Protein AF-A0A2V9FV39-F1 (afdb_monomer_lite)

Secondary structure (DSSP, 8-state):
-PPPPPP--S-----S-------TT------------EEEEE-TT--EEEEE---SSTTTTS-B-TTT--BPP-GGGGSBS-TTSTTB--TT---------EEEEETTEEEEE---SGGGTHHHHHHHHHHHHTT---SSHHHHS--EE----SSS---S--EE-TTS-HHHHHHHHHTS---------B-TTS--B----

Foldseek 3Di:
DDDDDDDDDPDDDPPDDDPDDDDDPPPPPPPQFQDWDWDWDADPVGDIDTDTDHLRGDLAPPDDDPPPPHGHRPQVLQADCPPPDPRHDDPPDGGDDQDDWDWDDDPPDIDTDWDDGGVFGVQLVVQLVCCCPVVVDDNVCSVVDKDKTFDDPSDPDGDLDIDTDPPPDPVVVVVVVVPRPDDDDPPQVQPPVNPDGDDDD

Radius of gyration: 22.9 Å; chains: 1; bounding box: 85×51×52 Å

Structure (mmCIF, N/CA/C/O backbone):
data_AF-A0A2V9FV39-F1
#
_entry.id   AF-A0A2V9FV39-F1
#
loop_
_atom_site.group_PDB
_atom_site.id
_atom_site.type_symbol
_atom_site.label_atom_id
_atom_site.label_alt_id
_atom_site.label_comp_id
_atom_site.label_asym_id
_atom_site.label_entity_id
_atom_site.label_seq_id
_atom_site.pdbx_PDB_ins_code
_atom_site.Cartn_x
_atom_site.Cartn_y
_atom_site.Cartn_z
_atom_site.occupancy
_atom_site.B_iso_or_equiv
_atom_site.auth_seq_id
_atom_site.auth_comp_id
_atom_site.auth_asym_id
_atom_site.auth_atom_id
_atom_site.pdbx_PDB_model_num
ATOM 1 N N . MET A 1 1 ? -44.307 9.761 -11.979 1.00 40.28 1 MET A N 1
ATOM 2 C CA . MET A 1 1 ? -42.920 10.236 -12.189 1.00 40.28 1 MET A CA 1
ATOM 3 C C . MET A 1 1 ? -42.738 11.541 -11.427 1.00 40.28 1 MET A C 1
ATOM 5 O O . MET A 1 1 ? -43.257 12.558 -11.865 1.00 40.28 1 MET A O 1
ATOM 9 N N . ARG A 1 2 ? -42.102 11.518 -10.250 1.00 27.95 2 ARG A N 1
ATOM 10 C CA . ARG A 1 2 ? -41.771 12.743 -9.503 1.00 27.95 2 ARG A CA 1
ATOM 11 C C . ARG A 1 2 ? -40.335 13.132 -9.844 1.00 27.95 2 ARG A C 1
ATOM 13 O O . ARG A 1 2 ? -39.426 12.343 -9.616 1.00 27.95 2 ARG A O 1
ATOM 20 N N . LYS A 1 3 ? -40.160 14.318 -10.432 1.00 28.91 3 LYS A N 1
ATOM 21 C CA . LYS A 1 3 ? -38.855 14.966 -10.596 1.00 28.91 3 LYS A CA 1
ATOM 22 C C . LYS A 1 3 ? -38.321 15.309 -9.206 1.00 28.91 3 LYS A C 1
ATOM 24 O O . LYS A 1 3 ? -39.004 15.995 -8.451 1.00 28.91 3 LYS A O 1
ATOM 29 N N . ILE A 1 4 ? -37.126 14.826 -8.893 1.00 37.41 4 ILE A N 1
ATOM 30 C CA . ILE A 1 4 ? -36.343 15.301 -7.755 1.00 37.41 4 ILE A CA 1
ATOM 31 C C . ILE A 1 4 ? -35.599 16.545 -8.248 1.00 37.41 4 ILE A C 1
ATOM 33 O O . ILE A 1 4 ? -34.847 16.478 -9.219 1.00 37.41 4 ILE A O 1
ATOM 37 N N . VAL A 1 5 ? -35.896 17.687 -7.633 1.00 41.22 5 VAL A N 1
ATOM 38 C CA . VAL A 1 5 ? -35.147 18.941 -7.780 1.00 41.22 5 VAL A CA 1
ATOM 39 C C . VAL A 1 5 ? -33.919 18.844 -6.863 1.00 41.22 5 VAL A C 1
ATOM 41 O O . VAL A 1 5 ? -34.088 18.374 -5.736 1.00 41.22 5 VAL A O 1
ATOM 44 N N . PRO A 1 6 ? -32.705 19.237 -7.292 1.00 36.72 6 PRO A N 1
ATOM 45 C CA . PRO A 1 6 ? -31.541 19.247 -6.412 1.00 36.72 6 PRO A CA 1
ATOM 46 C C . PRO A 1 6 ? -31.732 20.292 -5.311 1.00 36.72 6 PRO A C 1
ATOM 48 O O . PRO A 1 6 ? -31.921 21.471 -5.599 1.00 36.72 6 PRO A O 1
ATOM 51 N N . THR A 1 7 ? -31.716 19.844 -4.060 1.00 40.88 7 THR A N 1
ATOM 52 C CA . THR A 1 7 ? -31.619 20.695 -2.875 1.00 40.88 7 THR A CA 1
ATOM 53 C C . THR A 1 7 ? -30.194 21.226 -2.753 1.00 40.88 7 THR A C 1
ATOM 55 O O . THR A 1 7 ? -29.253 20.437 -2.776 1.00 40.88 7 THR A O 1
ATOM 58 N N . ASP A 1 8 ? -30.097 22.548 -2.666 1.00 39.91 8 ASP A N 1
ATOM 59 C CA . ASP A 1 8 ? -28.991 23.419 -2.256 1.00 39.91 8 ASP A CA 1
ATOM 60 C C . ASP A 1 8 ? -27.670 22.748 -1.827 1.00 39.91 8 ASP A C 1
ATOM 62 O O . ASP A 1 8 ? -27.605 21.979 -0.868 1.00 39.91 8 ASP A O 1
ATOM 66 N N . ASP A 1 9 ? -26.602 23.111 -2.541 1.00 45.44 9 ASP A N 1
ATOM 67 C CA . ASP A 1 9 ? -25.208 22.732 -2.298 1.00 45.44 9 ASP A CA 1
ATOM 68 C C . ASP A 1 9 ? -24.728 23.203 -0.903 1.00 45.44 9 ASP A C 1
ATOM 70 O O . ASP A 1 9 ? -24.663 24.411 -0.653 1.00 45.44 9 ASP A O 1
ATOM 74 N N . PRO A 1 10 ? -24.376 22.287 0.021 1.00 41.47 10 PRO A N 1
ATOM 75 C CA . PRO A 1 10 ? -23.919 22.650 1.359 1.00 41.47 10 PRO A CA 1
ATOM 76 C C . PRO A 1 10 ? -22.464 23.155 1.413 1.00 41.47 10 PRO A C 1
ATOM 78 O O . PRO A 1 10 ? -22.008 23.528 2.496 1.00 41.47 10 PRO A O 1
ATOM 81 N N . TRP A 1 11 ? -21.725 23.196 0.294 1.00 37.53 11 TRP A N 1
ATOM 82 C CA . TRP A 1 11 ? -20.295 23.536 0.289 1.00 37.53 11 TRP A CA 1
ATOM 83 C C . TRP A 1 11 ? -19.905 24.557 -0.790 1.00 37.53 11 TRP A C 1
ATOM 85 O O . TRP A 1 11 ? -19.174 24.221 -1.726 1.00 37.53 11 TRP A O 1
ATOM 95 N N . PRO A 1 12 ? -20.278 25.844 -0.646 1.00 35.47 12 PRO A N 1
ATOM 96 C CA . PRO A 1 12 ? -19.796 26.870 -1.557 1.00 35.47 12 PRO A CA 1
ATOM 97 C C . PRO A 1 12 ? -18.276 27.009 -1.406 1.00 35.47 12 PRO A C 1
ATOM 99 O O . PRO A 1 12 ? -17.773 27.501 -0.391 1.00 35.47 12 PRO A O 1
ATOM 102 N N . LEU A 1 13 ? -17.528 26.574 -2.423 1.00 39.03 13 LEU A N 1
ATOM 103 C CA . LEU A 1 13 ? -16.094 26.825 -2.521 1.00 39.03 13 LEU A CA 1
ATOM 104 C C . LEU A 1 13 ? -15.875 28.344 -2.517 1.00 39.03 13 LEU A C 1
ATOM 106 O O . LEU A 1 13 ? -16.157 29.032 -3.497 1.00 39.03 13 LEU A O 1
ATOM 110 N N . ARG A 1 14 ? -15.379 28.880 -1.396 1.00 36.72 14 ARG A N 1
ATOM 111 C CA . ARG A 1 14 ? -14.958 30.281 -1.289 1.00 36.72 14 ARG A CA 1
ATOM 112 C C . ARG A 1 14 ? -13.713 30.484 -2.149 1.00 36.72 14 ARG A C 1
ATOM 114 O O . ARG A 1 14 ? -12.589 30.276 -1.705 1.00 36.72 14 ARG A O 1
ATOM 121 N N . THR A 1 15 ? -13.913 30.895 -3.393 1.00 40.34 15 THR A N 1
ATOM 122 C CA . THR A 1 15 ? -12.849 31.427 -4.244 1.00 40.34 15 THR A CA 1
ATOM 123 C C . THR A 1 15 ? -12.553 32.862 -3.811 1.00 40.34 15 THR A C 1
ATOM 125 O O . THR A 1 15 ? -13.170 33.801 -4.307 1.00 40.34 15 THR A O 1
ATOM 128 N N . GLY A 1 16 ? -11.642 33.042 -2.854 1.00 33.41 16 GLY A N 1
ATOM 129 C CA . GLY A 1 16 ? -11.168 34.373 -2.473 1.00 33.41 16 GLY A CA 1
ATOM 130 C C . GLY A 1 16 ? -10.288 34.384 -1.226 1.00 33.41 16 GLY A C 1
ATOM 131 O O . GLY A 1 16 ? -10.750 34.033 -0.150 1.00 33.41 16 GLY A O 1
ATOM 132 N N . GLU A 1 17 ? -9.042 34.830 -1.410 1.00 36.75 17 GLU A N 1
ATOM 133 C CA . GLU A 1 17 ? -8.058 35.247 -0.395 1.00 36.75 17 GLU A CA 1
ATOM 134 C C . GLU A 1 17 ? -7.470 34.192 0.559 1.00 36.75 17 GLU A C 1
ATOM 136 O O . GLU A 1 17 ? -7.785 34.125 1.740 1.00 36.75 17 GLU A O 1
ATOM 141 N N . LEU A 1 18 ? -6.436 33.492 0.082 1.00 34.97 18 LEU A N 1
ATOM 142 C CA . LEU A 1 18 ? -5.281 33.140 0.919 1.00 34.97 18 LEU A CA 1
ATOM 143 C C . LEU A 1 18 ? -3.998 33.570 0.197 1.00 34.97 18 LEU A C 1
ATOM 145 O O . LEU A 1 18 ? -3.220 32.759 -0.297 1.00 34.97 18 LEU A O 1
ATOM 149 N N . SER A 1 19 ? -3.792 34.885 0.113 1.00 39.12 19 SER A N 1
ATOM 150 C CA . SER A 1 19 ? -2.460 35.443 -0.116 1.00 39.12 19 SER A CA 1
ATOM 151 C C . SE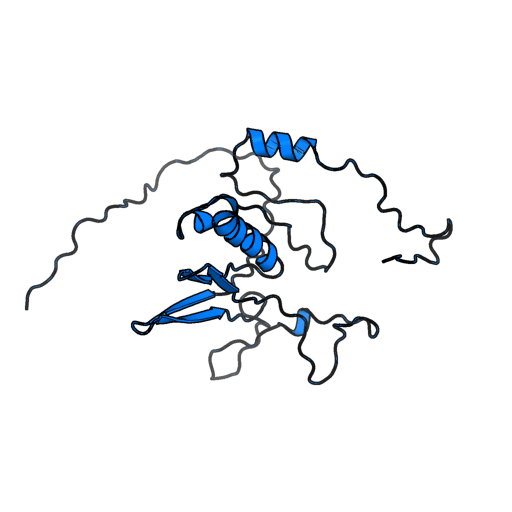R A 1 19 ? -1.736 35.471 1.227 1.00 39.12 19 SER A C 1
ATOM 153 O O . SER A 1 19 ? -1.792 36.452 1.964 1.00 39.12 19 SER A O 1
ATOM 155 N N . GLN A 1 20 ? -1.070 34.373 1.572 1.00 35.72 20 GLN A N 1
ATOM 156 C CA . GLN A 1 20 ? 0.029 34.427 2.527 1.00 35.72 20 GLN A CA 1
ATOM 157 C C . GLN A 1 20 ? 1.309 34.098 1.772 1.00 35.72 20 GLN A C 1
ATOM 159 O O . GLN A 1 20 ? 1.494 33.005 1.240 1.00 35.72 20 GLN A O 1
ATOM 164 N N . ARG A 1 21 ? 2.168 35.117 1.677 1.00 34.75 21 ARG A N 1
ATOM 165 C CA . ARG A 1 21 ? 3.525 35.047 1.139 1.00 34.75 21 ARG A CA 1
ATOM 166 C C . ARG A 1 21 ? 4.309 33.987 1.913 1.00 34.75 21 ARG A C 1
ATOM 168 O O . ARG A 1 21 ? 4.827 34.270 2.988 1.00 34.75 21 ARG A O 1
ATOM 175 N N . VAL A 1 22 ? 4.412 32.787 1.353 1.00 33.91 22 VAL A N 1
ATOM 176 C CA . VAL A 1 22 ? 5.381 31.785 1.798 1.00 33.91 22 VAL A CA 1
ATOM 177 C C . VAL A 1 22 ? 6.712 32.129 1.139 1.00 33.91 22 VAL A C 1
ATOM 179 O O . VAL A 1 22 ? 6.835 32.146 -0.086 1.00 33.91 22 VAL A O 1
ATOM 182 N N . THR A 1 23 ? 7.683 32.488 1.970 1.00 31.47 23 THR A N 1
ATOM 183 C CA . THR A 1 23 ? 9.059 32.795 1.587 1.00 31.47 23 THR A CA 1
ATOM 184 C C . THR A 1 23 ?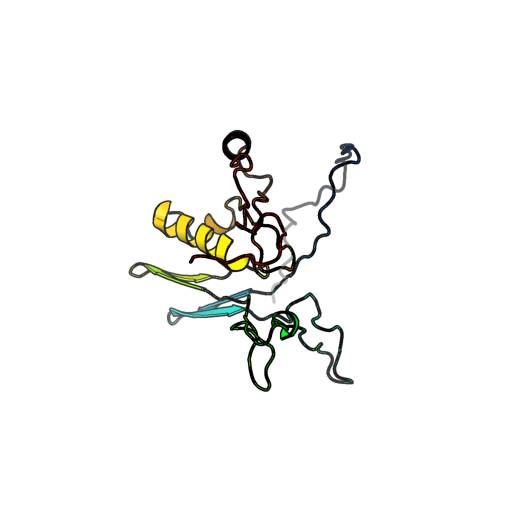 9.722 31.594 0.903 1.00 31.47 23 THR A C 1
ATOM 186 O O . THR A 1 23 ? 9.458 30.427 1.190 1.00 31.47 23 THR A O 1
ATOM 189 N N . SER A 1 24 ? 10.565 31.906 -0.073 1.00 36.88 24 SER A N 1
ATOM 190 C CA . SER A 1 24 ? 11.010 31.056 -1.177 1.00 36.88 24 SER A CA 1
ATOM 191 C C . SER A 1 24 ? 12.107 30.030 -0.845 1.00 36.88 24 SER A C 1
ATOM 193 O O . SER A 1 24 ? 13.050 29.895 -1.620 1.00 36.88 24 SER A O 1
ATOM 195 N N . SER A 1 25 ? 12.028 29.295 0.268 1.00 32.19 25 SER A N 1
ATOM 196 C CA . SER A 1 25 ? 13.024 28.239 0.559 1.00 32.19 25 SER A CA 1
ATOM 197 C C . SER A 1 25 ? 12.479 26.906 1.068 1.00 32.19 25 SER A C 1
ATOM 199 O O . SER A 1 25 ? 13.263 26.004 1.361 1.00 32.19 25 SER A O 1
ATOM 201 N N . LEU A 1 26 ? 11.160 26.703 1.083 1.00 35.91 26 LEU A N 1
ATOM 202 C CA . LEU A 1 26 ? 10.631 25.345 1.176 1.00 35.91 26 LEU A CA 1
ATOM 203 C C . LEU A 1 26 ? 10.896 24.652 -0.160 1.00 35.91 26 LEU A C 1
ATOM 205 O O . LEU A 1 26 ? 10.199 24.896 -1.145 1.00 35.91 26 LEU A O 1
ATOM 209 N N . HIS A 1 27 ? 11.923 23.801 -0.192 1.00 34.44 27 HIS A N 1
ATOM 210 C CA . HIS A 1 27 ? 12.064 22.764 -1.204 1.00 34.44 27 HIS A CA 1
ATOM 211 C C . HIS A 1 27 ? 10.741 21.998 -1.221 1.00 34.44 27 HIS A C 1
ATOM 213 O O . HIS A 1 27 ? 10.474 21.189 -0.338 1.00 34.44 27 HIS A O 1
ATOM 219 N N . ARG A 1 28 ? 9.853 22.335 -2.159 1.00 32.06 28 ARG A N 1
ATOM 220 C CA . ARG A 1 28 ? 8.602 21.615 -2.365 1.00 32.06 28 ARG A CA 1
ATOM 221 C C . ARG A 1 28 ? 9.042 20.235 -2.836 1.00 32.06 28 ARG A C 1
ATOM 223 O O . ARG A 1 28 ? 9.532 20.171 -3.964 1.00 32.06 28 ARG A O 1
ATOM 230 N N . PRO A 1 29 ? 8.938 19.171 -2.011 1.00 41.38 29 PRO A N 1
ATOM 231 C CA . PRO A 1 29 ? 9.335 17.856 -2.470 1.00 41.38 29 PRO A CA 1
ATOM 232 C C . PRO A 1 29 ? 8.540 17.600 -3.743 1.00 41.38 29 PRO A C 1
ATOM 234 O O . PRO A 1 29 ? 7.321 17.813 -3.787 1.00 41.38 29 PRO A O 1
ATOM 237 N N . GLU A 1 30 ? 9.264 17.281 -4.811 1.00 41.47 30 GLU A N 1
ATOM 238 C CA . GLU A 1 30 ? 8.684 16.880 -6.078 1.00 41.47 30 GLU A CA 1
ATOM 239 C C . GLU A 1 30 ? 7.652 15.804 -5.732 1.00 41.47 30 GLU A C 1
ATOM 241 O O . GLU A 1 30 ? 8.008 14.770 -5.166 1.00 41.47 30 GLU A O 1
ATOM 246 N N . ARG A 1 31 ? 6.356 16.101 -5.916 1.00 43.94 31 ARG A N 1
ATOM 247 C CA . ARG A 1 31 ? 5.279 15.173 -5.557 1.00 43.94 31 ARG A CA 1
ATOM 248 C C . ARG A 1 31 ? 5.396 13.985 -6.496 1.00 43.94 31 ARG A C 1
ATOM 250 O O . ARG A 1 31 ? 4.765 13.957 -7.544 1.00 43.94 31 ARG A O 1
ATOM 257 N N . ARG A 1 32 ? 6.226 13.014 -6.138 1.00 47.97 32 ARG A N 1
ATOM 258 C CA . ARG A 1 32 ? 6.216 11.686 -6.728 1.00 47.97 32 ARG A CA 1
ATOM 259 C C . ARG A 1 32 ? 5.068 10.940 -6.058 1.00 47.97 32 ARG A C 1
ATOM 261 O O . ARG A 1 32 ? 5.298 10.119 -5.179 1.00 47.97 32 ARG A O 1
ATOM 268 N N . SER A 1 33 ? 3.822 11.308 -6.379 1.00 53.97 33 SER A N 1
ATOM 269 C CA . SER A 1 33 ? 2.671 10.558 -5.876 1.00 53.97 33 SER A CA 1
ATOM 270 C C . SER A 1 33 ? 2.538 9.286 -6.708 1.00 53.97 33 SER A C 1
ATOM 272 O O . SER A 1 33 ? 2.041 9.265 -7.830 1.00 53.97 33 SER A O 1
ATOM 274 N N . CYS A 1 34 ? 3.069 8.191 -6.170 1.00 54.69 34 CYS A N 1
ATOM 275 C CA . CYS A 1 34 ? 2.699 6.857 -6.618 1.00 54.69 34 CYS A CA 1
ATOM 276 C C . CYS A 1 34 ? 1.267 6.587 -6.130 1.00 54.69 34 CYS A C 1
ATOM 278 O O . CYS A 1 34 ? 1.053 6.002 -5.065 1.00 54.69 34 CYS A O 1
ATOM 280 N N . ASP A 1 35 ? 0.281 7.052 -6.895 1.00 71.00 35 ASP A N 1
ATOM 281 C CA . ASP A 1 35 ? -1.131 6.849 -6.580 1.00 71.00 35 ASP A CA 1
ATOM 282 C C . ASP A 1 35 ? -1.572 5.480 -7.110 1.00 71.00 35 ASP A C 1
ATOM 284 O O . ASP A 1 35 ? -1.783 5.260 -8.300 1.00 71.00 35 ASP A O 1
ATOM 288 N N . THR A 1 36 ? -1.638 4.512 -6.200 1.00 85.31 36 THR A N 1
ATOM 289 C CA . THR A 1 36 ? -2.089 3.142 -6.463 1.00 85.31 36 THR A CA 1
ATOM 290 C C . THR A 1 36 ? -3.515 2.972 -5.946 1.00 85.31 36 THR A C 1
ATOM 292 O O . THR A 1 36 ? -3.674 3.070 -4.740 1.00 85.31 36 THR A O 1
ATOM 295 N N . PRO A 1 37 ? -4.538 2.681 -6.766 1.00 91.44 37 PRO A N 1
ATOM 296 C CA . PRO A 1 37 ? -5.907 2.548 -6.273 1.00 91.44 37 PRO A CA 1
ATOM 297 C C . PRO A 1 37 ? -6.089 1.324 -5.361 1.00 91.44 37 PRO A C 1
ATOM 299 O O . PRO A 1 37 ? -5.685 0.210 -5.703 1.00 91.44 37 PRO A O 1
ATOM 302 N N . TYR A 1 38 ? -6.754 1.545 -4.227 1.00 95.56 38 TYR A N 1
ATOM 303 C CA . TYR A 1 38 ? -7.240 0.516 -3.305 1.00 95.56 38 TYR A CA 1
ATOM 304 C C . TYR A 1 38 ? -8.777 0.467 -3.324 1.00 95.56 38 TYR A C 1
ATOM 306 O O . TYR A 1 38 ? -9.432 1.501 -3.456 1.00 95.56 38 TYR A O 1
ATOM 314 N N . LEU A 1 39 ? -9.345 -0.728 -3.167 1.00 96.00 39 LEU A N 1
ATOM 315 C CA . LEU A 1 39 ? -10.778 -0.981 -3.059 1.00 96.00 39 LEU A CA 1
ATOM 316 C C . LEU A 1 39 ? -11.046 -2.018 -1.963 1.00 96.00 39 LEU A C 1
ATOM 318 O O . LEU A 1 39 ? -10.411 -3.071 -1.930 1.00 96.00 39 LEU A O 1
ATOM 322 N N . ALA A 1 40 ? -12.051 -1.748 -1.132 1.00 96.50 40 ALA A N 1
ATOM 323 C CA . ALA A 1 40 ? -12.658 -2.736 -0.247 1.00 96.50 40 ALA A CA 1
ATOM 324 C C . ALA A 1 40 ? -14.142 -2.901 -0.587 1.00 96.50 40 ALA A C 1
ATOM 326 O O . ALA A 1 40 ? -14.834 -1.914 -0.838 1.00 96.50 40 ALA A O 1
ATOM 327 N N . VAL A 1 41 ? -14.631 -4.139 -0.565 1.00 97.75 41 VAL A N 1
ATOM 328 C CA . VAL A 1 41 ? -16.054 -4.468 -0.718 1.00 97.75 41 VAL A CA 1
ATOM 329 C C . VAL A 1 41 ? -16.452 -5.434 0.388 1.00 97.75 41 VAL A C 1
ATOM 331 O O . VAL A 1 41 ? -15.709 -6.369 0.679 1.00 97.75 41 VAL A O 1
ATOM 334 N N . VAL A 1 42 ? -17.624 -5.206 0.979 1.00 97.25 42 VAL A N 1
ATOM 335 C CA . VAL A 1 42 ? -18.279 -6.128 1.911 1.00 97.25 42 VAL A CA 1
ATOM 336 C C . VAL A 1 42 ? -19.679 -6.404 1.379 1.00 97.25 42 VAL A C 1
ATOM 338 O O . VAL A 1 42 ? -20.403 -5.458 1.061 1.00 97.25 42 VAL A O 1
ATOM 341 N N . ASP A 1 43 ? -20.048 -7.674 1.236 1.00 97.88 43 ASP A N 1
ATOM 342 C CA . ASP A 1 43 ? -21.388 -8.059 0.790 1.00 97.88 43 ASP A CA 1
ATOM 343 C C . ASP A 1 43 ? -22.341 -8.371 1.959 1.00 97.88 43 ASP A C 1
ATOM 345 O O . ASP A 1 43 ? -21.977 -8.327 3.134 1.00 97.88 43 ASP A O 1
ATOM 349 N N . LYS A 1 44 ? -23.603 -8.670 1.630 1.00 97.62 44 LYS A N 1
ATOM 350 C CA . LYS A 1 44 ? -24.657 -8.970 2.615 1.00 97.62 44 LYS A CA 1
ATOM 351 C C . LYS A 1 44 ? -24.432 -10.280 3.388 1.00 97.62 44 LYS A C 1
ATOM 353 O O . LYS A 1 44 ? -25.100 -10.493 4.394 1.00 97.62 44 LYS A O 1
ATOM 358 N N . GLU A 1 45 ? -23.593 -11.175 2.870 1.00 97.44 45 GLU A N 1
ATOM 359 C CA . GLU A 1 45 ? -23.292 -12.486 3.458 1.00 97.44 45 GLU A CA 1
ATOM 360 C C . GLU A 1 45 ? -22.050 -12.414 4.357 1.00 97.44 45 GLU A C 1
ATOM 362 O O . GLU A 1 45 ? -21.724 -13.383 5.036 1.00 97.44 45 GLU A O 1
ATOM 367 N N . GLY A 1 46 ? -21.394 -11.250 4.409 1.00 94.31 46 GLY A N 1
ATOM 368 C CA . GLY A 1 46 ? -20.194 -11.016 5.200 1.00 94.31 46 GLY A CA 1
ATOM 369 C C . GLY A 1 46 ? -18.900 -11.343 4.458 1.00 94.31 46 GLY A C 1
ATOM 370 O O . GLY A 1 46 ? -17.840 -11.321 5.080 1.00 94.31 46 GLY A O 1
ATOM 371 N N . ASN A 1 47 ? -18.939 -11.611 3.147 1.00 97.12 47 ASN A N 1
ATOM 372 C CA . ASN A 1 47 ? -17.711 -11.774 2.375 1.00 97.12 47 ASN A CA 1
ATOM 373 C C . ASN A 1 47 ? -17.024 -10.418 2.221 1.00 97.12 47 ASN A C 1
ATOM 375 O O . ASN A 1 47 ? -17.662 -9.414 1.894 1.00 97.12 47 ASN A O 1
ATOM 379 N N . ILE A 1 48 ? -15.706 -10.402 2.408 1.00 97.81 48 ILE A N 1
ATOM 380 C CA . ILE A 1 48 ? -14.894 -9.192 2.320 1.00 97.81 48 ILE A CA 1
ATOM 381 C C . ILE A 1 48 ? -13.823 -9.383 1.250 1.00 97.81 48 ILE A C 1
ATOM 383 O O . ILE A 1 48 ? -13.040 -10.330 1.299 1.00 97.81 48 ILE A O 1
ATOM 387 N N . ALA A 1 49 ? -13.747 -8.441 0.312 1.00 97.75 49 ALA A N 1
ATOM 388 C CA . ALA A 1 49 ? -12.672 -8.352 -0.666 1.00 97.75 49 ALA A CA 1
ATOM 389 C C . ALA A 1 49 ? -11.821 -7.106 -0.388 1.00 97.75 49 ALA A C 1
ATOM 391 O O . ALA A 1 49 ? -12.328 -5.989 -0.448 1.00 97.75 49 ALA A O 1
ATOM 392 N N . SER A 1 50 ? -10.531 -7.305 -0.107 1.00 97.75 50 SER A N 1
ATOM 393 C CA . SER A 1 50 ? -9.515 -6.250 0.018 1.00 97.75 50 SER A CA 1
ATOM 394 C C . SER A 1 50 ? -8.602 -6.326 -1.203 1.00 97.75 50 SER A C 1
ATOM 396 O O . SER A 1 50 ? -7.879 -7.307 -1.383 1.00 97.75 50 SER A O 1
ATOM 398 N N . MET A 1 51 ? -8.687 -5.336 -2.093 1.00 97.44 51 MET A N 1
ATOM 399 C CA . MET A 1 51 ? -8.047 -5.384 -3.405 1.00 97.44 51 MET A CA 1
ATOM 400 C C . MET A 1 51 ? -7.266 -4.110 -3.697 1.00 97.44 51 MET A C 1
ATOM 402 O O . MET A 1 51 ? -7.725 -2.993 -3.486 1.00 97.44 51 MET A O 1
ATOM 406 N N . ILE A 1 52 ? -6.076 -4.287 -4.256 1.00 95.81 52 ILE A N 1
ATOM 407 C CA . ILE A 1 52 ? -5.210 -3.192 -4.675 1.00 95.81 52 ILE A CA 1
ATOM 408 C C . ILE A 1 52 ? -4.466 -3.608 -5.934 1.00 95.81 52 ILE A C 1
ATOM 410 O O . ILE A 1 52 ? -3.958 -4.724 -6.050 1.00 95.81 52 ILE A O 1
ATOM 414 N N . GLN A 1 53 ? -4.441 -2.708 -6.907 1.00 94.31 53 GLN A N 1
ATOM 415 C CA . GLN A 1 53 ? -3.870 -2.963 -8.221 1.00 94.31 53 GLN A CA 1
ATOM 416 C C . GLN A 1 53 ? -3.126 -1.718 -8.681 1.00 94.31 53 GLN A C 1
ATOM 418 O O . GLN A 1 53 ? -3.580 -0.602 -8.462 1.00 94.31 53 GLN A O 1
ATOM 423 N N . SER A 1 54 ? -1.962 -1.884 -9.311 1.00 93.25 54 SER A N 1
ATOM 424 C CA . SER A 1 54 ? -1.203 -0.732 -9.790 1.00 93.25 54 SER A CA 1
ATOM 425 C C . SER A 1 54 ? -0.228 -1.063 -10.906 1.00 93.25 54 SER A C 1
ATOM 427 O O . SER A 1 54 ? 0.371 -2.145 -10.960 1.00 93.25 54 SER A O 1
ATOM 429 N N . ASN A 1 55 ? -0.024 -0.058 -11.756 1.00 93.56 55 ASN A N 1
ATOM 430 C CA . ASN A 1 55 ? 0.977 -0.049 -12.815 1.00 93.56 55 ASN A CA 1
ATOM 431 C C . ASN A 1 55 ? 2.405 0.228 -12.314 1.00 93.56 55 ASN A C 1
ATOM 433 O O . ASN A 1 55 ? 3.323 0.233 -13.126 1.00 93.56 55 ASN A O 1
ATOM 437 N N . TYR A 1 56 ? 2.586 0.320 -10.993 1.00 91.12 56 TYR A N 1
ATOM 438 C CA . TYR A 1 56 ? 3.747 0.819 -10.258 1.00 91.12 56 TYR A CA 1
ATOM 439 C C . TYR A 1 56 ? 3.857 2.344 -10.283 1.00 91.12 56 TYR A C 1
ATOM 441 O O . TYR A 1 56 ? 3.233 2.976 -9.436 1.00 91.12 56 TYR A O 1
ATOM 449 N N . ASP A 1 57 ? 4.581 2.939 -11.224 1.00 87.06 57 ASP A N 1
ATOM 450 C CA . ASP A 1 57 ? 4.654 4.399 -11.335 1.00 87.06 57 ASP A CA 1
ATOM 451 C C . ASP A 1 57 ? 3.508 4.897 -12.223 1.00 87.06 57 ASP A C 1
ATOM 453 O O . ASP A 1 57 ? 3.381 4.390 -13.324 1.00 87.06 57 ASP A O 1
ATOM 457 N N . TYR A 1 58 ? 2.699 5.880 -11.812 1.00 86.12 58 TYR A N 1
ATOM 458 C CA . TYR A 1 58 ? 1.694 6.567 -12.656 1.00 86.12 58 TYR A CA 1
ATOM 459 C C . TYR A 1 58 ? 1.016 5.682 -13.742 1.00 86.12 58 TYR A C 1
ATOM 461 O O . TYR A 1 58 ? 0.281 4.743 -13.433 1.00 86.12 58 TYR A O 1
ATOM 469 N N . PHE A 1 59 ? 1.287 5.950 -15.028 1.00 90.25 59 PHE A N 1
ATOM 470 C CA . PHE A 1 59 ? 0.800 5.195 -16.193 1.00 90.25 59 PHE A CA 1
ATOM 471 C C . PHE A 1 59 ? 1.710 4.013 -16.587 1.00 90.25 59 PHE A C 1
ATOM 473 O O . PHE A 1 59 ? 1.750 3.592 -17.739 1.00 90.25 59 PHE A O 1
ATOM 480 N N . GLY A 1 60 ? 2.458 3.467 -15.640 1.00 92.69 60 GLY A N 1
ATOM 481 C CA . GLY A 1 60 ? 3.414 2.386 -15.822 1.00 92.69 60 GLY A CA 1
ATOM 482 C C . GLY A 1 60 ? 4.620 2.796 -16.656 1.00 92.69 60 GLY A C 1
ATOM 483 O O . GLY A 1 60 ? 5.314 3.764 -16.359 1.00 92.69 60 GLY A O 1
ATOM 484 N N . SER A 1 61 ? 4.903 2.027 -17.702 1.00 93.75 61 SER A N 1
ATOM 485 C CA . SER A 1 61 ? 6.059 2.242 -18.578 1.00 93.75 61 SER A CA 1
ATOM 486 C C . SER A 1 61 ? 5.851 3.356 -19.604 1.00 93.75 61 SER A C 1
ATOM 488 O O . SER A 1 61 ? 6.779 3.673 -20.343 1.00 93.75 61 SER A O 1
ATOM 490 N N . GLY A 1 62 ? 4.635 3.904 -19.708 1.00 93.06 62 GLY A N 1
ATOM 491 C CA . GLY A 1 62 ? 4.238 4.781 -20.812 1.00 93.06 62 GLY A CA 1
ATOM 492 C C . GLY A 1 62 ? 4.017 4.043 -22.140 1.00 93.06 62 GLY A C 1
ATOM 493 O O . GLY A 1 62 ? 3.624 4.663 -23.124 1.00 93.06 62 GLY A O 1
ATOM 494 N N . VAL A 1 63 ? 4.226 2.721 -22.182 1.00 95.31 63 VAL A N 1
ATOM 495 C CA . VAL A 1 63 ? 3.966 1.890 -23.364 1.00 95.31 63 VAL A CA 1
ATOM 496 C C . VAL A 1 63 ? 2.499 1.475 -23.369 1.00 95.31 63 VAL A C 1
ATOM 498 O O . VAL A 1 63 ? 2.047 0.787 -22.456 1.00 95.31 63 VAL A O 1
ATOM 501 N N . VAL A 1 64 ? 1.764 1.863 -24.410 1.00 96.00 64 VAL A N 1
ATOM 502 C CA . VAL A 1 64 ? 0.356 1.494 -24.621 1.00 96.00 64 VAL A CA 1
ATOM 503 C C . VAL A 1 64 ? 0.266 0.495 -25.764 1.00 96.00 64 VAL A C 1
ATOM 505 O O . VAL A 1 64 ? 0.888 0.677 -26.811 1.00 96.00 64 VAL A O 1
ATOM 508 N N . VAL A 1 65 ? -0.522 -0.564 -25.579 1.00 94.75 65 VAL A N 1
ATOM 509 C CA . VAL A 1 65 ? -0.749 -1.541 -26.647 1.00 94.75 65 VAL A CA 1
ATOM 510 C C . VAL A 1 65 ? -1.646 -0.918 -27.719 1.00 94.75 65 VAL A C 1
ATOM 512 O O . VAL A 1 65 ? -2.749 -0.447 -27.425 1.00 94.75 65 VAL A O 1
ATOM 515 N N . SER A 1 66 ? -1.162 -0.905 -28.966 1.00 95.31 66 SER A N 1
ATOM 516 C CA . SER A 1 66 ? -1.868 -0.289 -30.096 1.00 95.31 66 SER A CA 1
ATOM 517 C C . SER A 1 66 ? -3.279 -0.863 -30.248 1.00 95.31 66 SER A C 1
ATOM 519 O O . SER A 1 66 ? -3.467 -2.078 -30.258 1.00 95.31 66 SER A O 1
ATOM 521 N N . GLY A 1 67 ? -4.2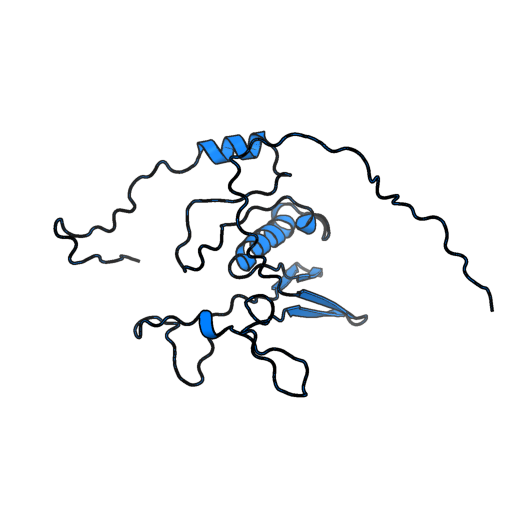75 0.022 -30.327 1.00 95.88 67 GLY A N 1
ATOM 522 C CA . GLY A 1 67 ? -5.688 -0.339 -30.469 1.00 95.88 67 GLY A CA 1
ATOM 523 C C . GLY A 1 67 ? -6.387 -0.853 -29.202 1.00 95.88 67 GLY A C 1
ATOM 524 O O . GLY A 1 67 ? -7.594 -1.058 -29.254 1.00 95.88 67 GLY A O 1
ATOM 525 N N . MET A 1 68 ? -5.688 -1.039 -28.073 1.00 95.56 68 MET A N 1
ATOM 526 C CA . MET A 1 68 ? -6.292 -1.608 -26.853 1.00 95.56 68 MET A CA 1
ATOM 527 C C . MET A 1 68 ? -6.569 -0.593 -25.737 1.00 95.56 68 MET A C 1
ATOM 529 O O . MET A 1 68 ? -7.394 -0.850 -24.866 1.00 95.56 68 MET A O 1
ATOM 533 N N . GLY A 1 69 ? -5.893 0.559 -25.746 1.00 91.62 69 GLY A N 1
ATOM 534 C CA . GLY A 1 69 ? -6.215 1.671 -24.845 1.00 91.62 69 GLY A CA 1
ATOM 535 C C . GLY A 1 69 ? -5.803 1.494 -23.377 1.00 91.62 69 GLY A C 1
ATOM 536 O O . GLY A 1 69 ? -6.245 2.278 -22.543 1.00 91.62 69 GLY A O 1
ATOM 537 N N . PHE A 1 70 ? -4.948 0.520 -23.045 1.00 92.06 70 PHE A N 1
ATOM 538 C CA . PHE A 1 70 ? -4.376 0.374 -21.701 1.00 92.06 70 PHE A CA 1
ATOM 539 C C . PHE A 1 70 ? -2.836 0.407 -21.715 1.00 92.06 70 PHE A C 1
ATOM 541 O O . PHE A 1 70 ? -2.212 -0.167 -22.617 1.00 92.06 70 PHE A O 1
ATOM 548 N N . PRO A 1 71 ? -2.201 1.072 -20.730 1.00 94.31 71 PRO A N 1
ATOM 549 C CA . PRO A 1 71 ? -0.752 1.080 -20.595 1.00 94.31 71 PRO A CA 1
ATOM 550 C C . PRO A 1 71 ? -0.227 -0.192 -19.916 1.00 94.31 71 PRO A C 1
ATOM 552 O O . PRO A 1 71 ? -0.920 -0.839 -19.130 1.00 94.31 71 PRO A O 1
ATOM 555 N N . LEU A 1 72 ? 1.034 -0.527 -20.183 1.00 96.31 72 LEU A N 1
ATOM 556 C CA . LEU A 1 72 ? 1.752 -1.614 -19.527 1.00 96.31 72 LEU A CA 1
ATOM 557 C C . LEU A 1 72 ? 2.426 -1.127 -18.237 1.00 96.31 72 LEU A C 1
ATOM 559 O O . LEU A 1 72 ? 3.000 -0.043 -18.179 1.00 96.31 72 LEU A O 1
ATOM 563 N N . ARG A 1 73 ? 2.398 -1.957 -17.191 1.00 94.81 73 ARG A N 1
ATOM 564 C CA . ARG A 1 73 ? 3.069 -1.688 -15.905 1.00 94.81 73 ARG A CA 1
ATOM 565 C C . ARG A 1 73 ? 4.596 -1.642 -16.044 1.00 94.81 73 ARG A C 1
ATOM 567 O O . ARG A 1 73 ? 5.165 -2.403 -16.821 1.00 94.81 73 ARG A O 1
ATOM 574 N N . ASN A 1 74 ? 5.268 -0.858 -15.200 1.00 93.88 74 ASN A N 1
ATOM 575 C CA . ASN A 1 74 ? 6.737 -0.810 -15.107 1.00 93.88 74 ASN A CA 1
ATOM 576 C C . ASN A 1 74 ? 7.292 -1.443 -13.816 1.00 93.88 74 ASN A C 1
ATOM 578 O O . ASN A 1 74 ? 8.382 -1.102 -13.365 1.00 93.88 74 ASN A O 1
ATOM 582 N N . ARG A 1 75 ? 6.565 -2.402 -13.225 1.00 93.25 75 ARG A N 1
ATOM 583 C CA . ARG A 1 75 ? 6.939 -3.053 -11.952 1.00 93.25 75 ARG A CA 1
ATOM 584 C C . ARG A 1 75 ? 8.337 -3.681 -11.953 1.00 93.25 75 ARG A C 1
ATOM 586 O O . ARG A 1 75 ? 8.946 -3.768 -10.894 1.00 93.25 75 ARG A O 1
ATOM 593 N N . GLY A 1 76 ? 8.847 -4.093 -13.116 1.00 93.44 76 GLY A N 1
ATOM 594 C CA . GLY A 1 76 ? 10.195 -4.656 -13.244 1.00 93.44 76 GLY A CA 1
ATOM 595 C C . GLY A 1 76 ? 11.305 -3.749 -12.698 1.00 93.44 76 GLY A C 1
ATOM 596 O O . GLY A 1 76 ? 12.366 -4.249 -12.358 1.00 93.44 76 GLY A O 1
ATOM 597 N N . LYS A 1 77 ? 11.045 -2.445 -12.522 1.00 90.88 77 LYS A N 1
ATOM 598 C CA . LYS A 1 77 ? 11.951 -1.497 -11.859 1.00 90.88 77 LYS A CA 1
ATOM 599 C C . LYS A 1 77 ? 12.295 -1.860 -10.402 1.00 90.88 77 LYS A C 1
ATOM 601 O O . LYS A 1 77 ? 13.257 -1.321 -9.875 1.00 90.88 77 LYS A O 1
ATOM 606 N N . LEU A 1 78 ? 11.529 -2.744 -9.758 1.00 90.75 78 LEU A N 1
ATOM 607 C CA . LEU A 1 78 ? 11.817 -3.196 -8.393 1.00 90.75 78 LEU A CA 1
ATOM 608 C C . LEU A 1 78 ? 12.856 -4.324 -8.311 1.00 90.75 78 LEU A C 1
ATOM 610 O O . LEU A 1 78 ? 13.367 -4.549 -7.219 1.00 90.75 78 LEU A O 1
ATOM 614 N N . PHE A 1 79 ? 13.202 -4.978 -9.427 1.00 94.50 79 PHE A N 1
ATOM 615 C CA . PHE A 1 79 ? 14.305 -5.939 -9.437 1.00 94.50 79 PHE A CA 1
ATOM 616 C C . PHE A 1 79 ? 15.639 -5.265 -9.118 1.00 94.50 79 PHE A C 1
ATOM 618 O O . PHE A 1 79 ? 15.898 -4.126 -9.515 1.00 94.50 79 PHE A O 1
ATOM 625 N N . VAL A 1 80 ? 16.518 -6.021 -8.472 1.00 92.56 80 VAL A N 1
ATOM 626 C CA . VAL A 1 80 ? 17.913 -5.652 -8.249 1.00 92.56 80 VAL A CA 1
ATOM 627 C C . VAL A 1 80 ? 18.769 -6.236 -9.377 1.00 92.56 80 VAL A C 1
ATOM 629 O O . VAL A 1 80 ? 18.490 -7.313 -9.902 1.00 92.56 80 VAL A O 1
ATOM 632 N N . LEU A 1 81 ? 19.790 -5.496 -9.815 1.00 93.81 81 LEU A N 1
ATOM 633 C CA . LEU A 1 81 ? 20.694 -5.933 -10.892 1.00 93.81 81 LEU A CA 1
ATOM 634 C C . LEU A 1 81 ? 21.967 -6.622 -10.373 1.00 93.81 81 LEU A C 1
ATOM 636 O O . LEU A 1 81 ? 22.777 -7.087 -11.170 1.00 93.81 81 LEU A O 1
ATOM 640 N N . ASP A 1 82 ? 22.139 -6.690 -9.054 1.00 94.44 82 ASP A N 1
ATOM 641 C CA . ASP A 1 82 ? 23.124 -7.555 -8.408 1.00 94.44 82 ASP A CA 1
ATOM 642 C C . ASP A 1 82 ? 22.608 -8.995 -8.421 1.00 94.44 82 ASP A C 1
ATOM 644 O O . ASP A 1 82 ? 21.544 -9.287 -7.881 1.00 94.44 82 ASP A O 1
ATOM 648 N N . ALA A 1 83 ? 23.375 -9.893 -9.034 1.00 95.31 83 ALA A N 1
ATOM 649 C CA . ALA A 1 83 ? 23.030 -11.304 -9.157 1.00 95.31 83 ALA A CA 1
ATOM 650 C C . ALA A 1 83 ? 23.026 -12.060 -7.815 1.00 95.31 83 ALA A C 1
ATOM 652 O O . ALA A 1 83 ? 22.492 -13.165 -7.755 1.00 95.31 83 ALA A O 1
ATOM 653 N N . ASN A 1 84 ? 23.624 -11.496 -6.760 1.00 96.31 84 ASN A N 1
ATOM 654 C CA . ASN A 1 84 ? 23.637 -12.092 -5.422 1.00 96.31 84 ASN A CA 1
ATOM 655 C C . ASN A 1 84 ? 22.472 -11.617 -4.538 1.00 96.31 84 ASN A C 1
ATOM 657 O O . ASN A 1 84 ? 22.317 -12.115 -3.422 1.00 96.31 84 ASN A O 1
ATOM 661 N N . ASP A 1 85 ? 21.668 -10.655 -5.003 1.00 94.75 85 ASP A N 1
ATOM 662 C CA . ASP A 1 85 ? 20.514 -10.160 -4.258 1.00 94.75 85 ASP A CA 1
ATOM 663 C C . ASP A 1 85 ? 19.343 -11.165 -4.338 1.00 94.75 85 ASP A C 1
ATOM 665 O O . ASP A 1 85 ? 19.080 -11.721 -5.408 1.00 94.75 85 ASP A O 1
ATOM 669 N N . PRO A 1 86 ? 18.594 -11.407 -3.246 1.00 93.19 86 PRO A N 1
ATOM 670 C CA . PRO A 1 86 ? 17.407 -12.267 -3.276 1.00 93.19 86 PRO A CA 1
ATOM 671 C C . PRO A 1 86 ? 16.322 -11.832 -4.276 1.00 93.19 86 PRO A C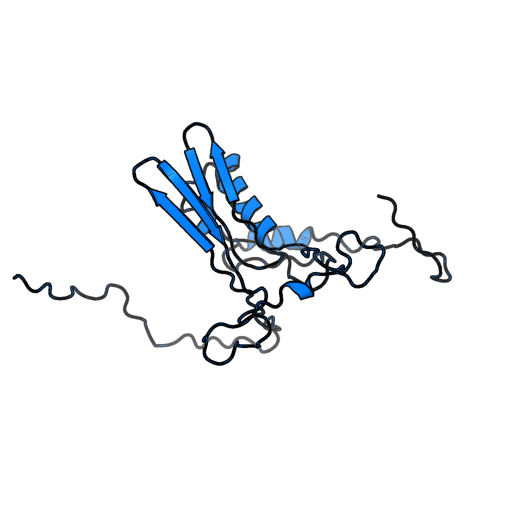 1
ATOM 673 O O . PRO A 1 86 ? 15.503 -12.652 -4.681 1.00 93.19 86 PRO A O 1
ATOM 676 N N . ASP A 1 87 ? 16.295 -10.553 -4.654 1.00 94.00 87 ASP A N 1
ATOM 677 C CA . ASP A 1 87 ? 15.377 -9.949 -5.623 1.00 94.00 87 ASP A CA 1
ATOM 678 C C . ASP A 1 87 ? 16.089 -9.621 -6.952 1.00 94.00 87 ASP A C 1
ATOM 680 O O . ASP A 1 87 ? 15.734 -8.668 -7.655 1.00 94.00 87 ASP A O 1
ATOM 684 N N . ALA A 1 88 ? 17.131 -10.390 -7.291 1.00 96.50 88 ALA A N 1
ATOM 685 C CA . ALA A 1 88 ? 17.842 -10.283 -8.557 1.00 96.50 88 ALA A CA 1
ATOM 686 C C . ALA A 1 88 ? 16.917 -10.529 -9.763 1.00 96.50 88 ALA A C 1
ATOM 688 O O . ALA A 1 88 ? 16.046 -11.404 -9.754 1.00 96.50 88 ALA A O 1
ATOM 689 N N . LEU A 1 89 ? 17.133 -9.783 -10.849 1.00 97.00 89 LEU A N 1
ATOM 690 C CA . LEU A 1 89 ? 16.403 -9.978 -12.102 1.00 97.00 89 LEU A CA 1
ATOM 691 C C . LEU A 1 89 ? 16.676 -11.369 -12.699 1.00 97.00 89 LEU A C 1
ATOM 693 O O . LEU A 1 89 ? 17.781 -11.647 -13.166 1.00 97.00 89 LEU A O 1
ATOM 697 N N . ALA A 1 90 ? 15.633 -12.197 -12.798 1.00 96.12 90 ALA A N 1
ATOM 698 C CA . ALA A 1 90 ? 15.703 -13.497 -13.458 1.00 96.12 90 ALA A CA 1
ATOM 699 C C . ALA A 1 90 ? 14.462 -13.798 -14.327 1.00 96.12 90 ALA A C 1
ATOM 701 O O . ALA A 1 90 ? 13.369 -13.267 -14.090 1.00 96.12 90 ALA A O 1
ATOM 702 N N . PRO A 1 91 ? 14.596 -14.644 -15.371 1.00 96.75 91 PRO A N 1
ATOM 703 C CA . PRO A 1 91 ? 13.474 -15.017 -16.224 1.00 96.75 91 PRO A CA 1
ATOM 704 C C . PRO A 1 91 ? 12.349 -15.689 -15.435 1.00 96.75 91 PRO A C 1
ATOM 706 O O . PRO A 1 91 ? 12.586 -16.625 -14.682 1.00 96.75 91 PRO A O 1
ATOM 709 N N . ARG A 1 92 ? 11.105 -15.267 -15.695 1.00 95.94 92 ARG A N 1
ATOM 710 C CA . ARG A 1 92 ? 9.874 -15.795 -15.069 1.00 95.94 92 ARG A CA 1
ATOM 711 C C . ARG A 1 92 ? 9.746 -15.539 -13.561 1.00 95.94 92 ARG A C 1
ATOM 713 O O . ARG A 1 92 ? 8.734 -15.952 -12.996 1.00 95.94 92 ARG A O 1
ATOM 720 N N . GLU A 1 93 ? 10.676 -14.804 -12.956 1.00 96.06 93 GLU A N 1
ATOM 721 C CA . GLU A 1 93 ? 10.539 -14.329 -11.582 1.00 96.06 93 GLU A CA 1
ATOM 722 C C . GLU A 1 93 ? 9.617 -13.112 -11.485 1.00 96.06 93 GLU A C 1
ATOM 724 O O . GLU A 1 93 ? 9.346 -12.402 -12.463 1.00 96.06 93 GLU A O 1
ATOM 729 N N . ARG A 1 94 ? 9.097 -12.878 -10.279 1.00 95.25 94 ARG A N 1
ATOM 730 C CA . ARG A 1 94 ? 8.306 -11.688 -9.952 1.00 95.25 94 ARG A CA 1
ATOM 731 C C . ARG A 1 94 ? 9.140 -10.810 -9.023 1.00 95.25 94 ARG A C 1
ATOM 733 O O . ARG A 1 94 ? 9.619 -11.333 -8.025 1.00 95.25 94 ARG A O 1
ATOM 740 N N . PRO A 1 95 ? 9.270 -9.505 -9.308 1.00 93.25 95 PRO A N 1
ATOM 741 C CA . PRO A 1 95 ? 10.038 -8.627 -8.439 1.00 93.25 95 PRO A CA 1
ATOM 742 C C . PRO A 1 95 ? 9.337 -8.473 -7.092 1.00 93.25 95 PRO A C 1
ATOM 744 O O . PRO A 1 95 ? 8.110 -8.648 -7.001 1.00 93.25 95 PRO A O 1
ATOM 747 N N . PHE A 1 96 ? 10.089 -8.024 -6.089 1.00 91.62 96 PHE A N 1
ATOM 748 C CA . PHE A 1 96 ? 9.541 -7.485 -4.855 1.00 91.62 96 PHE A CA 1
ATOM 749 C C . PHE A 1 96 ? 8.358 -6.564 -5.153 1.00 91.62 96 PHE A C 1
ATOM 751 O O . PHE A 1 96 ? 8.354 -5.775 -6.105 1.00 91.62 96 PHE A O 1
ATOM 758 N N . HIS A 1 97 ? 7.312 -6.684 -4.342 1.00 90.81 97 HIS A N 1
ATOM 759 C CA . HIS A 1 97 ? 6.043 -6.050 -4.629 1.00 90.81 97 HIS A CA 1
ATOM 760 C C . HIS A 1 97 ? 5.634 -5.123 -3.497 1.00 90.81 97 HIS A C 1
ATOM 762 O O . HIS A 1 97 ? 5.478 -5.541 -2.358 1.00 90.81 97 HIS A O 1
ATOM 768 N N . THR A 1 98 ? 5.412 -3.852 -3.831 1.00 89.81 98 THR A N 1
ATOM 769 C CA . THR A 1 98 ? 4.981 -2.861 -2.838 1.00 89.81 98 THR A CA 1
ATOM 770 C C . THR A 1 98 ? 3.493 -2.938 -2.529 1.00 89.81 98 THR A C 1
ATOM 772 O O . THR A 1 98 ? 3.060 -2.415 -1.515 1.00 89.81 98 THR A O 1
ATOM 775 N N . ILE A 1 99 ? 2.687 -3.535 -3.410 1.00 93.31 99 ILE A N 1
ATOM 776 C CA . ILE A 1 99 ? 1.237 -3.607 -3.219 1.00 93.31 99 ILE A CA 1
ATOM 777 C C . ILE A 1 99 ? 0.906 -4.620 -2.126 1.00 93.31 99 ILE A C 1
ATOM 779 O O . ILE A 1 99 ? 1.176 -5.807 -2.312 1.00 93.31 99 ILE A O 1
ATOM 783 N N . ILE A 1 100 ? 0.257 -4.146 -1.065 1.00 95.44 100 ILE A N 1
ATOM 784 C CA . ILE A 1 100 ? -0.181 -4.965 0.062 1.00 95.44 100 ILE A CA 1
ATOM 785 C C . ILE A 1 100 ? -1.651 -4.643 0.404 1.00 95.44 100 ILE A C 1
ATOM 787 O O . ILE A 1 100 ? -1.921 -3.636 1.051 1.00 95.44 100 ILE A O 1
ATOM 791 N N . PRO A 1 101 ? -2.646 -5.428 -0.053 1.00 96.81 101 PRO A N 1
ATOM 792 C CA . PRO A 1 101 ? -3.973 -5.395 0.560 1.00 96.81 101 PRO A CA 1
ATOM 793 C C . PRO A 1 101 ? -3.870 -5.990 1.960 1.00 96.81 101 PRO A C 1
ATOM 795 O O . PRO A 1 101 ? -3.152 -6.971 2.156 1.00 96.81 101 PRO A O 1
ATOM 798 N N . ALA A 1 102 ? -4.598 -5.430 2.918 1.00 96.75 102 ALA A N 1
ATOM 799 C CA . ALA A 1 102 ? -4.613 -5.939 4.276 1.00 96.75 102 ALA A CA 1
ATOM 800 C C . ALA A 1 102 ? -6.012 -6.361 4.719 1.00 96.75 102 ALA A C 1
ATOM 802 O O . ALA A 1 102 ? -7.049 -5.929 4.198 1.00 96.75 102 ALA A O 1
ATOM 803 N N . PHE A 1 103 ? -6.000 -7.245 5.704 1.00 96.50 103 PHE A N 1
ATOM 804 C CA . PHE A 1 103 ? -7.166 -7.753 6.391 1.00 96.50 103 PHE A CA 1
ATOM 805 C C . PHE A 1 103 ? -6.812 -7.872 7.872 1.00 96.50 103 PHE A C 1
ATOM 807 O O . PHE A 1 103 ? -5.726 -8.350 8.200 1.00 96.50 103 PHE A O 1
ATOM 814 N N . MET A 1 104 ? -7.694 -7.419 8.759 1.00 94.38 104 MET A N 1
ATOM 815 C CA . MET A 1 104 ? -7.539 -7.598 10.202 1.00 94.38 104 MET A CA 1
ATOM 816 C C . MET A 1 104 ? -8.803 -8.177 10.824 1.00 94.38 104 MET A C 1
ATOM 818 O O . MET A 1 104 ? -9.912 -7.937 10.344 1.00 94.38 104 MET A O 1
ATOM 822 N N . GLU A 1 105 ? -8.608 -8.900 11.922 1.00 93.38 105 GLU A N 1
ATOM 823 C CA . GLU A 1 105 ? -9.660 -9.587 12.658 1.00 93.38 105 GLU A CA 1
ATOM 824 C C . GLU A 1 105 ? -9.463 -9.425 14.168 1.00 93.38 105 GLU A C 1
ATOM 826 O O . GLU A 1 105 ? -8.343 -9.521 14.676 1.00 93.38 105 GLU A O 1
ATOM 831 N N . ARG A 1 106 ? -10.559 -9.173 14.891 1.00 88.44 106 ARG A N 1
ATOM 832 C CA . ARG A 1 106 ? -10.597 -9.141 16.357 1.00 88.44 106 ARG A CA 1
ATOM 833 C C . ARG A 1 106 ? -11.975 -9.572 16.854 1.00 88.44 106 ARG A C 1
ATOM 835 O O . ARG A 1 106 ? -12.904 -8.764 16.865 1.00 88.44 106 ARG A O 1
ATOM 842 N N . GLY A 1 107 ? -12.083 -10.815 17.325 1.00 89.88 107 GLY A N 1
ATOM 843 C CA . GLY A 1 107 ? -13.387 -11.398 17.656 1.00 89.88 107 GLY A CA 1
ATOM 844 C C . GLY A 1 107 ? -14.285 -11.357 16.422 1.00 89.88 107 GLY A C 1
ATOM 845 O O . GLY A 1 107 ? -13.836 -11.710 15.340 1.00 89.88 107 GLY A O 1
ATOM 846 N N . ASP A 1 108 ? -15.493 -10.821 16.566 1.00 90.19 108 ASP A N 1
ATOM 847 C CA . ASP A 1 108 ? -16.462 -10.719 15.465 1.00 90.19 108 ASP A CA 1
ATOM 848 C C . ASP A 1 108 ? -16.222 -9.516 14.526 1.00 90.19 108 ASP A C 1
ATOM 850 O O . ASP A 1 108 ? -17.024 -9.241 13.631 1.00 90.19 108 ASP A O 1
ATOM 854 N N . ILE A 1 109 ? -15.153 -8.739 14.742 1.00 89.94 109 ILE A N 1
ATOM 855 C CA . ILE A 1 109 ? -14.818 -7.592 13.894 1.00 89.94 109 ILE A CA 1
ATOM 856 C C . ILE A 1 109 ? -13.829 -8.027 12.818 1.00 89.94 109 ILE A C 1
ATOM 858 O O . ILE A 1 109 ? -12.679 -8.341 13.123 1.00 89.94 109 ILE A O 1
ATOM 862 N N . HIS A 1 110 ? -14.252 -7.928 11.560 1.00 94.06 110 HIS A N 1
ATOM 863 C CA . HIS A 1 110 ? -13.427 -8.180 10.382 1.00 94.06 110 HIS A CA 1
ATOM 864 C C . HIS A 1 110 ? -13.335 -6.917 9.525 1.00 94.06 110 HIS A C 1
ATOM 866 O O . HIS A 1 110 ? -14.346 -6.273 9.239 1.00 94.06 110 HIS A O 1
ATOM 872 N N . VAL A 1 111 ? -12.125 -6.547 9.106 1.00 95.00 111 VAL A N 1
ATOM 873 C CA . VAL A 1 111 ? -11.894 -5.321 8.334 1.00 95.00 111 VAL A CA 1
ATOM 874 C C . VAL A 1 111 ? -10.926 -5.590 7.192 1.00 95.00 111 VAL A C 1
ATOM 876 O O . VAL A 1 111 ? -9.755 -5.891 7.416 1.00 95.00 111 VAL A O 1
ATOM 879 N N . GLY A 1 112 ? -11.396 -5.393 5.959 1.00 96.56 112 GLY A N 1
ATOM 880 C CA . GLY A 1 112 ? -10.537 -5.236 4.787 1.00 96.56 112 GLY A CA 1
ATOM 881 C C . GLY A 1 112 ? -10.087 -3.784 4.657 1.00 96.56 112 GLY A C 1
ATOM 882 O O . GLY A 1 112 ? -10.921 -2.884 4.536 1.00 96.56 112 GLY A O 1
ATOM 883 N N . PHE A 1 113 ? -8.781 -3.538 4.673 1.00 96.12 113 PHE A N 1
ATOM 884 C CA . PHE A 1 113 ? -8.222 -2.193 4.539 1.00 96.12 113 PHE A CA 1
ATOM 885 C C . PHE A 1 113 ? -6.956 -2.192 3.681 1.00 96.12 113 PHE A C 1
ATOM 887 O O . PHE A 1 113 ? -6.310 -3.212 3.454 1.00 96.12 113 PHE A O 1
ATOM 894 N N . GLY A 1 114 ? -6.589 -1.014 3.200 1.00 94.94 114 GLY A N 1
ATOM 895 C CA . GLY A 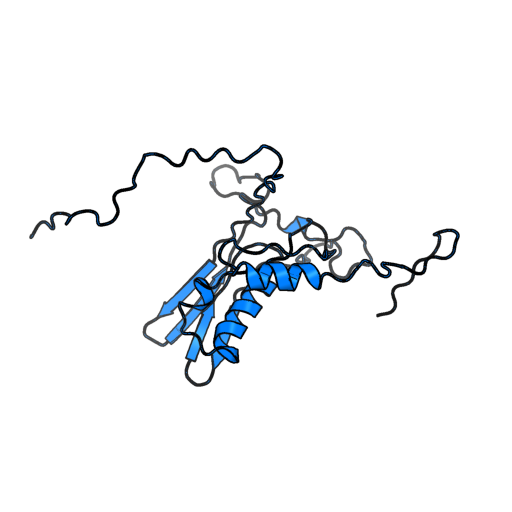1 114 ? -5.349 -0.813 2.477 1.00 94.94 114 GLY A CA 1
ATOM 896 C C . GLY A 1 114 ? -5.073 0.669 2.338 1.00 94.94 114 GLY A C 1
ATOM 897 O O . GLY A 1 114 ? -5.961 1.465 2.039 1.00 94.94 114 GLY A O 1
ATOM 898 N N . ILE A 1 115 ? -3.831 1.044 2.606 1.00 92.25 115 ILE A N 1
ATOM 899 C CA . ILE A 1 115 ? -3.346 2.411 2.455 1.00 92.25 115 ILE A CA 1
ATOM 900 C C . ILE A 1 115 ? -2.348 2.409 1.311 1.00 92.25 115 ILE A C 1
ATOM 902 O O . ILE A 1 115 ? -1.513 1.515 1.223 1.00 92.25 115 ILE A O 1
ATOM 906 N N . MET A 1 116 ? -2.488 3.384 0.420 1.00 90.00 116 MET A N 1
ATOM 907 C CA . MET A 1 116 ? -1.727 3.526 -0.819 1.00 90.00 116 MET A CA 1
ATOM 908 C C . MET A 1 116 ? -0.366 4.197 -0.560 1.00 90.00 116 MET A C 1
ATOM 910 O O . MET A 1 116 ? -0.160 4.800 0.492 1.00 90.00 116 MET A O 1
ATOM 914 N N . GLY A 1 117 ? 0.546 4.146 -1.539 1.00 85.62 117 GLY A N 1
ATOM 915 C CA . GLY A 1 117 ? 1.779 4.951 -1.515 1.00 85.62 117 GLY A CA 1
ATOM 916 C C . GLY A 1 117 ? 3.088 4.169 -1.631 1.00 85.62 117 GLY A C 1
ATOM 917 O O . GLY A 1 117 ? 4.020 4.417 -0.875 1.00 85.62 117 GLY A O 1
ATOM 918 N N . GLY A 1 118 ? 3.186 3.221 -2.568 1.00 86.12 118 GLY A N 1
ATOM 919 C CA . GLY A 1 118 ? 4.473 2.600 -2.907 1.00 86.12 118 GLY A CA 1
ATOM 920 C C . GLY A 1 118 ? 5.124 1.851 -1.739 1.00 86.12 118 GLY A C 1
ATOM 921 O O . GLY A 1 118 ? 4.455 1.061 -1.076 1.00 86.12 118 GLY A O 1
ATOM 922 N N . SER A 1 119 ? 6.422 2.063 -1.516 1.00 84.62 119 SER A N 1
ATOM 923 C CA . SER A 1 119 ? 7.190 1.446 -0.421 1.00 84.62 119 SER A CA 1
ATOM 924 C C . SER A 1 119 ? 6.745 1.907 0.967 1.00 84.62 119 SER A C 1
ATOM 926 O O . SER A 1 119 ? 6.999 1.206 1.941 1.00 84.62 119 SER A O 1
ATOM 928 N N . ASN A 1 120 ? 6.028 3.032 1.066 1.00 86.50 120 ASN A N 1
ATOM 929 C CA . ASN A 1 120 ? 5.528 3.518 2.342 1.00 86.50 120 ASN A CA 1
ATOM 930 C C . ASN A 1 120 ? 4.387 2.658 2.896 1.00 86.50 120 ASN A C 1
ATOM 932 O O . ASN A 1 120 ? 4.216 2.656 4.101 1.00 86.50 120 ASN A O 1
ATOM 936 N N . GLN A 1 121 ? 3.633 1.909 2.079 1.00 91.19 121 GLN A N 1
ATOM 937 C CA . GLN A 1 121 ? 2.396 1.210 2.489 1.00 91.19 121 GLN A CA 1
ATOM 938 C C . GLN A 1 121 ? 2.450 0.441 3.832 1.00 91.19 121 GLN A C 1
ATOM 940 O O . GLN A 1 121 ? 1.478 0.550 4.582 1.00 91.19 121 GLN A O 1
ATOM 945 N N . PRO A 1 122 ? 3.532 -0.281 4.203 1.00 92.25 122 PRO A N 1
ATOM 946 C CA . PRO A 1 122 ? 3.593 -0.989 5.487 1.00 92.25 122 PRO A CA 1
ATOM 947 C C . PRO A 1 122 ? 3.502 -0.068 6.712 1.00 92.25 122 PRO A C 1
ATOM 949 O O . PRO A 1 122 ? 2.914 -0.430 7.730 1.00 92.25 122 PRO A O 1
ATOM 952 N N . LEU A 1 123 ? 4.056 1.143 6.628 1.00 92.38 123 LEU A N 1
ATOM 953 C CA . LEU A 1 123 ? 4.137 2.066 7.756 1.00 92.38 123 LEU A CA 1
ATOM 954 C C . LEU A 1 123 ? 2.773 2.651 8.179 1.00 92.38 123 LEU A C 1
ATOM 956 O O . LEU A 1 123 ? 2.442 2.598 9.365 1.00 92.38 123 LEU A O 1
ATOM 960 N N . PRO A 1 124 ? 1.937 3.200 7.279 1.00 92.75 124 PRO A N 1
ATOM 961 C CA . PRO A 1 124 ? 0.602 3.631 7.636 1.00 92.75 124 PRO A CA 1
ATOM 962 C C . PRO A 1 124 ? -0.343 2.445 7.878 1.00 92.75 124 PRO A C 1
ATOM 964 O O . PRO A 1 124 ? -1.293 2.618 8.634 1.00 92.75 124 PRO A O 1
ATOM 967 N N . HIS A 1 125 ? -0.084 1.242 7.336 1.00 95.75 125 HIS A N 1
ATOM 968 C CA . HIS A 1 125 ? -0.797 0.024 7.763 1.00 95.75 125 HIS A CA 1
ATOM 969 C C . HIS A 1 125 ? -0.587 -0.244 9.255 1.00 95.75 125 HIS A C 1
ATOM 971 O O . HIS A 1 125 ? -1.560 -0.440 9.979 1.00 95.75 125 HIS A O 1
ATOM 977 N N . ALA A 1 126 ? 0.659 -0.175 9.732 1.00 95.75 126 ALA A N 1
ATOM 978 C CA . ALA A 1 126 ? 0.962 -0.320 11.153 1.00 95.75 126 ALA A CA 1
ATOM 979 C C . ALA A 1 126 ? 0.298 0.781 11.999 1.00 95.75 126 ALA A C 1
ATOM 981 O O . ALA A 1 126 ? -0.307 0.484 13.027 1.00 95.75 126 ALA A O 1
ATOM 982 N N . GLN A 1 127 ? 0.331 2.041 11.544 1.00 95.94 127 GLN A N 1
ATOM 983 C CA . GLN A 1 127 ? -0.369 3.143 12.224 1.00 95.94 127 GLN A CA 1
ATOM 984 C C . GLN A 1 127 ? -1.886 2.905 12.292 1.00 95.94 127 GLN A C 1
ATOM 986 O O . GLN A 1 127 ? -2.506 3.173 13.322 1.00 95.94 127 GLN A O 1
ATOM 991 N N . PHE A 1 128 ? -2.494 2.390 11.221 1.00 95.56 128 PHE A N 1
ATOM 992 C CA . PHE A 1 128 ? -3.920 2.069 11.177 1.00 95.56 128 PHE A CA 1
ATOM 993 C C . PHE A 1 128 ? -4.283 0.975 12.183 1.00 95.56 128 PHE A C 1
ATOM 995 O O . PHE A 1 128 ? -5.187 1.163 12.999 1.00 95.56 128 PHE A O 1
ATOM 1002 N N . VAL A 1 129 ? -3.532 -0.131 12.170 1.00 95.38 129 VAL A N 1
ATOM 1003 C CA . VAL A 1 129 ? -3.736 -1.248 13.098 1.00 95.38 129 VAL A CA 1
ATOM 1004 C C . VAL A 1 129 ? -3.519 -0.802 14.541 1.00 95.38 129 VAL A C 1
ATOM 1006 O O . VAL A 1 129 ? -4.348 -1.123 15.382 1.00 95.38 129 VAL A O 1
ATOM 1009 N N . SER A 1 130 ? -2.490 -0.003 14.834 1.00 95.56 130 SER A N 1
ATOM 1010 C CA . SER A 1 130 ? -2.240 0.522 16.186 1.00 95.56 130 SER A CA 1
ATOM 1011 C C . SER A 1 130 ? -3.384 1.413 16.686 1.00 95.56 130 SER A C 1
ATOM 1013 O O . SER A 1 130 ? -3.848 1.259 17.816 1.00 95.56 130 SER A O 1
ATOM 1015 N N . ASN A 1 131 ? -3.943 2.286 15.836 1.00 94.12 131 ASN A N 1
ATOM 1016 C CA . ASN A 1 131 ? -5.127 3.076 16.204 1.00 94.12 131 ASN A CA 1
ATOM 1017 C C . ASN A 1 131 ? -6.315 2.193 16.618 1.00 94.12 131 ASN A C 1
ATOM 1019 O O . ASN A 1 131 ? -7.060 2.556 17.529 1.00 94.12 131 ASN A O 1
ATOM 1023 N N . PHE A 1 132 ? -6.481 1.035 15.982 1.00 90.38 132 PHE A N 1
ATOM 1024 C CA . PHE A 1 132 ? -7.546 0.094 16.311 1.00 90.38 132 PHE A CA 1
ATOM 1025 C C . PHE A 1 132 ? -7.220 -0.774 17.541 1.00 90.38 132 PHE A C 1
ATOM 1027 O O . PHE A 1 132 ? -8.027 -0.876 18.468 1.00 90.38 132 PHE A O 1
ATOM 1034 N N . ALA A 1 133 ? -6.041 -1.396 17.557 1.00 91.12 133 ALA A N 1
ATOM 1035 C CA . ALA A 1 133 ? -5.625 -2.374 18.557 1.00 91.12 133 ALA A CA 1
ATOM 1036 C C . ALA A 1 133 ? -5.227 -1.727 19.890 1.00 91.12 133 ALA A C 1
ATOM 1038 O O . ALA A 1 133 ? -5.681 -2.186 20.939 1.00 91.12 133 ALA A O 1
ATOM 1039 N N . ASP A 1 134 ? -4.449 -0.643 19.843 1.00 94.69 134 ASP A N 1
ATOM 1040 C CA . ASP A 1 134 ? -3.844 -0.024 21.027 1.00 94.69 134 ASP A CA 1
ATOM 1041 C C . ASP A 1 134 ? -4.695 1.131 21.566 1.00 94.69 134 ASP A C 1
ATOM 1043 O O . ASP A 1 134 ? -4.861 1.284 22.775 1.00 94.69 134 ASP A O 1
ATOM 1047 N N . TYR A 1 135 ? -5.276 1.938 20.671 1.00 93.38 135 TYR A N 1
ATOM 1048 C CA . TYR A 1 135 ? -6.017 3.151 21.044 1.00 93.38 135 TYR A CA 1
ATOM 1049 C C . TYR A 1 135 ? -7.543 2.996 20.999 1.00 93.38 135 TYR A C 1
ATOM 1051 O O . TYR A 1 135 ? -8.260 3.959 21.285 1.00 93.38 135 TYR A O 1
ATOM 1059 N N . GLY A 1 136 ? -8.053 1.815 20.628 1.00 90.25 136 GLY A N 1
ATOM 1060 C CA . GLY A 1 136 ? -9.488 1.506 20.623 1.00 90.25 136 GLY A CA 1
ATOM 1061 C C . GLY A 1 136 ? -10.327 2.452 19.758 1.00 90.25 136 GLY A C 1
ATOM 1062 O O . GLY A 1 136 ? -11.484 2.727 20.079 1.00 90.25 136 GLY A O 1
ATOM 1063 N N . ARG A 1 137 ? -9.740 3.016 18.696 1.00 89.75 137 ARG A N 1
ATOM 1064 C CA . ARG A 1 137 ? -10.421 3.961 17.805 1.00 89.75 137 ARG A CA 1
ATOM 1065 C C . ARG A 1 137 ? -11.482 3.242 16.962 1.00 89.75 137 ARG A C 1
ATOM 1067 O O . ARG A 1 137 ? -11.347 2.065 16.637 1.00 89.75 137 ARG A O 1
ATOM 1074 N N . ASN A 1 138 ? -12.532 3.971 16.575 1.00 91.94 138 ASN A N 1
ATOM 1075 C CA . ASN A 1 138 ? -13.522 3.479 15.608 1.00 91.94 138 ASN A CA 1
ATOM 1076 C C . ASN A 1 138 ? -12.906 3.339 14.202 1.00 91.94 138 ASN A C 1
ATOM 1078 O O . ASN A 1 138 ? -11.779 3.760 13.986 1.00 91.94 138 ASN A O 1
ATOM 1082 N N . ILE A 1 139 ? -13.641 2.796 13.228 1.00 90.56 139 ILE A N 1
ATOM 1083 C CA . ILE A 1 139 ? -13.096 2.532 11.885 1.00 90.56 139 ILE A CA 1
ATOM 1084 C C . ILE A 1 139 ? -12.695 3.793 11.098 1.00 90.56 139 ILE A C 1
ATOM 1086 O O . ILE A 1 139 ? -11.780 3.729 10.285 1.00 90.56 139 ILE A O 1
ATOM 1090 N N . GLN A 1 140 ? -13.347 4.935 11.340 1.00 93.62 140 GLN A N 1
ATOM 1091 C CA . GLN A 1 140 ? -13.109 6.186 10.612 1.00 93.62 140 GLN A CA 1
ATOM 1092 C C . GLN A 1 140 ? -11.887 6.943 11.154 1.00 93.62 140 GLN A C 1
ATOM 1094 O O . GLN A 1 140 ? -11.084 7.479 10.395 1.00 93.62 140 GLN A O 1
ATOM 1099 N N . ALA A 1 141 ? -11.710 6.953 12.474 1.00 93.44 141 ALA A N 1
ATOM 1100 C CA . ALA A 1 141 ? -10.671 7.731 13.143 1.00 93.44 141 ALA A CA 1
ATOM 1101 C C . ALA A 1 141 ? -9.223 7.418 12.682 1.00 93.44 141 ALA A C 1
ATOM 1103 O O . ALA A 1 141 ? -8.475 8.370 12.466 1.00 93.44 141 ALA A O 1
ATOM 1104 N N . PRO A 1 142 ? -8.798 6.157 12.454 1.00 92.25 142 PRO A N 1
ATOM 1105 C CA . PRO A 1 142 ? -7.485 5.840 11.890 1.00 92.25 142 PRO A CA 1
ATOM 1106 C C . PRO A 1 142 ? -7.242 6.433 10.491 1.00 92.25 142 PRO A C 1
ATOM 1108 O O . PRO A 1 142 ? -6.097 6.692 10.117 1.00 92.25 142 PRO A O 1
ATOM 1111 N N . TRP A 1 143 ? -8.297 6.650 9.695 1.00 90.94 143 TRP A N 1
ATOM 1112 C CA . TRP A 1 143 ? -8.176 7.279 8.375 1.00 90.94 143 TRP A CA 1
ATOM 1113 C C . TRP A 1 143 ? -7.928 8.782 8.468 1.00 90.94 143 TRP A C 1
ATOM 1115 O O . TRP A 1 143 ? -7.249 9.353 7.612 1.00 90.94 143 TRP A O 1
ATOM 1125 N N . GLU A 1 144 ? -8.471 9.410 9.503 1.00 93.62 144 GLU A N 1
ATOM 1126 C CA . GLU A 1 144 ? -8.366 10.847 9.738 1.00 93.62 144 GLU A CA 1
ATOM 1127 C C . GLU A 1 144 ? -7.159 11.221 10.592 1.00 93.62 144 GLU A C 1
ATOM 1129 O O . GLU A 1 144 ? -6.715 12.371 10.521 1.00 93.62 144 GLU A O 1
ATOM 1134 N N . ALA A 1 145 ? -6.620 10.266 11.354 1.00 93.44 145 ALA A N 1
ATOM 1135 C CA . ALA A 1 145 ? -5.454 10.452 12.198 1.00 93.44 145 ALA A CA 1
ATOM 1136 C C . ALA A 1 145 ? -4.273 11.025 11.390 1.00 93.44 145 ALA A C 1
ATOM 1138 O O . ALA A 1 145 ? -4.018 10.573 10.267 1.00 93.44 145 ALA A O 1
ATOM 1139 N N . PRO A 1 146 ? -3.554 12.023 11.936 1.00 93.00 146 PRO A N 1
ATOM 1140 C CA . PRO A 1 146 ? -2.369 12.553 11.287 1.00 93.00 146 PRO A CA 1
ATOM 1141 C C . PRO A 1 146 ? -1.306 11.461 11.174 1.00 93.00 146 PRO A C 1
ATOM 1143 O O . PRO A 1 146 ? -1.043 10.742 12.139 1.00 93.00 146 PRO A O 1
ATOM 1146 N N . ARG A 1 147 ? -0.702 11.337 9.993 1.00 90.81 147 ARG A N 1
ATOM 1147 C CA . ARG A 1 147 ? 0.280 10.286 9.701 1.00 90.81 147 ARG A CA 1
ATOM 1148 C C . ARG A 1 147 ? 1.702 10.809 9.671 1.00 90.81 147 ARG A C 1
ATOM 1150 O O . ARG A 1 147 ? 1.954 11.982 9.393 1.00 90.81 147 ARG A O 1
ATOM 1157 N N . PHE A 1 148 ? 2.629 9.883 9.860 1.00 90.19 148 PHE A N 1
ATOM 1158 C CA . PHE A 1 148 ? 4.023 10.060 9.487 1.00 90.19 148 PHE A CA 1
ATOM 1159 C C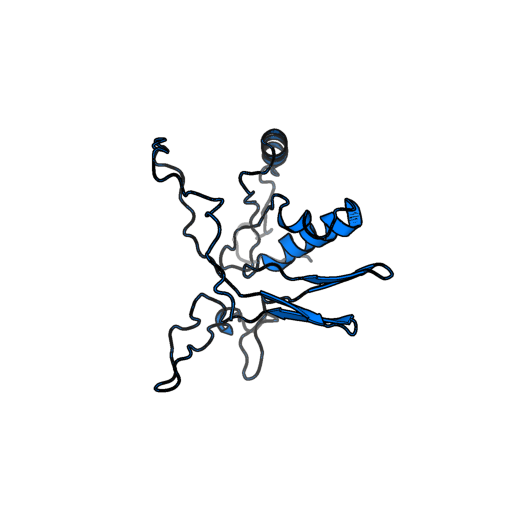 . PHE A 1 148 ? 4.440 9.019 8.443 1.00 90.19 148 PHE A C 1
ATOM 1161 O O . PHE A 1 148 ? 3.887 7.919 8.376 1.00 90.19 148 PHE A O 1
ATOM 1168 N N . THR A 1 149 ? 5.391 9.390 7.596 1.00 87.69 149 THR A N 1
ATOM 1169 C CA . THR A 1 149 ? 5.932 8.570 6.511 1.00 87.69 149 THR A CA 1
ATOM 1170 C C . THR A 1 149 ? 7.438 8.739 6.459 1.00 87.69 149 THR A C 1
ATOM 1172 O O . THR A 1 149 ? 7.963 9.810 6.756 1.00 87.69 149 THR A O 1
ATOM 1175 N N . ILE A 1 150 ? 8.137 7.702 6.023 1.00 82.88 150 ILE A N 1
ATOM 1176 C CA . ILE A 1 150 ? 9.536 7.832 5.623 1.00 82.88 150 ILE A CA 1
ATOM 1177 C C . ILE A 1 150 ? 9.534 8.167 4.123 1.00 82.88 150 ILE A C 1
ATOM 1179 O O . ILE A 1 150 ? 8.768 7.538 3.385 1.00 82.88 150 ILE A O 1
ATOM 1183 N N . PRO A 1 151 ? 10.287 9.181 3.654 1.00 74.56 151 PRO A N 1
ATOM 1184 C CA . PRO A 1 151 ? 10.395 9.472 2.234 1.00 74.56 151 PRO A CA 1
ATOM 1185 C C . PRO A 1 151 ? 10.904 8.251 1.472 1.00 74.56 151 PRO A C 1
ATOM 1187 O O . PRO A 1 151 ? 11.910 7.648 1.847 1.00 74.56 151 PRO A O 1
ATOM 1190 N N . ASP A 1 152 ? 10.246 7.933 0.362 1.00 72.31 152 ASP A N 1
ATOM 1191 C CA . ASP A 1 152 ? 10.798 6.987 -0.598 1.00 72.31 152 ASP A CA 1
ATOM 1192 C C . ASP A 1 152 ? 11.976 7.652 -1.320 1.00 72.31 152 ASP A C 1
ATOM 1194 O O . ASP A 1 152 ? 11.802 8.593 -2.099 1.00 72.31 152 ASP A O 1
ATOM 1198 N N . THR A 1 153 ? 13.189 7.178 -1.045 1.00 64.75 153 THR A N 1
ATOM 1199 C CA . THR A 1 153 ? 14.407 7.675 -1.698 1.00 64.75 153 THR A CA 1
ATOM 1200 C C . THR A 1 153 ? 14.613 7.052 -3.082 1.00 64.75 153 THR A C 1
ATOM 1202 O O . THR A 1 153 ? 15.572 7.393 -3.773 1.00 64.75 153 THR A O 1
ATOM 1205 N N . GLY A 1 154 ? 13.737 6.132 -3.511 1.00 60.25 154 GLY A N 1
ATOM 1206 C CA . GLY A 1 154 ? 13.940 5.313 -4.706 1.00 60.25 154 GLY A CA 1
ATOM 1207 C C . GLY A 1 154 ? 15.050 4.273 -4.536 1.00 60.25 154 GLY A C 1
ATOM 1208 O O . GLY A 1 154 ? 15.418 3.604 -5.499 1.00 60.25 154 GLY A O 1
ATOM 1209 N N . THR A 1 155 ? 15.579 4.134 -3.319 1.00 60.69 155 THR A N 1
ATOM 1210 C CA . THR A 1 155 ? 16.556 3.119 -2.931 1.00 60.69 155 THR A CA 1
ATOM 1211 C C . THR A 1 155 ? 15.989 2.300 -1.776 1.00 60.69 155 THR A C 1
ATOM 1213 O O . THR A 1 155 ? 15.119 2.767 -1.043 1.00 60.69 155 THR A O 1
ATOM 1216 N N . ARG A 1 156 ? 16.493 1.078 -1.576 1.00 62.50 156 ARG A N 1
ATOM 1217 C CA . ARG A 1 156 ? 16.141 0.258 -0.402 1.00 62.50 156 ARG A CA 1
ATOM 1218 C C . ARG A 1 156 ? 16.683 0.836 0.919 1.00 62.50 156 ARG A C 1
ATOM 1220 O O . ARG A 1 156 ? 16.351 0.315 1.979 1.00 62.50 156 ARG A O 1
ATOM 1227 N N . ALA A 1 157 ? 17.506 1.887 0.878 1.00 64.38 157 ALA A N 1
ATOM 1228 C CA . ALA A 1 157 ? 18.039 2.521 2.074 1.00 64.38 157 ALA A CA 1
ATOM 1229 C C . ALA A 1 157 ? 16.967 3.380 2.761 1.00 64.38 157 ALA A C 1
ATOM 1231 O O . ALA A 1 157 ? 16.421 4.323 2.182 1.00 64.38 157 ALA A O 1
ATOM 1232 N N . ILE A 1 158 ? 16.696 3.051 4.022 1.00 66.75 158 ILE A N 1
ATOM 1233 C CA . ILE A 1 158 ? 15.799 3.801 4.898 1.00 66.75 158 ILE A CA 1
ATOM 1234 C C . ILE A 1 158 ? 16.603 4.949 5.514 1.00 66.75 158 ILE A C 1
ATOM 1236 O O . ILE A 1 158 ? 17.567 4.718 6.241 1.00 66.75 158 ILE A O 1
ATOM 1240 N N . GLY A 1 159 ? 16.224 6.186 5.198 1.00 69.38 159 GLY A N 1
ATOM 1241 C CA . GLY A 1 159 ? 16.797 7.375 5.826 1.00 69.38 159 GLY A CA 1
ATOM 1242 C C . GLY A 1 159 ? 16.195 7.653 7.206 1.00 69.38 159 GLY A C 1
ATOM 1243 O O . GLY A 1 159 ? 15.129 7.149 7.551 1.00 69.38 159 GLY A O 1
ATOM 1244 N N . CYS A 1 160 ? 16.852 8.521 7.978 1.00 74.81 160 CYS A N 1
ATOM 1245 C CA . CYS A 1 160 ? 16.340 9.010 9.267 1.00 74.81 160 CYS A CA 1
ATOM 1246 C C . CYS A 1 160 ? 15.403 10.223 9.130 1.00 74.81 160 CYS A C 1
ATOM 1248 O O . CYS A 1 160 ? 15.080 10.867 10.128 1.00 74.81 160 CYS A O 1
ATOM 1250 N N . ASP A 1 161 ? 15.011 10.580 7.908 1.00 79.06 161 ASP A N 1
ATOM 1251 C CA . ASP A 1 161 ? 14.075 11.670 7.670 1.00 79.06 161 ASP A CA 1
ATOM 1252 C C . ASP A 1 161 ? 12.648 11.131 7.786 1.00 79.06 161 ASP A C 1
ATOM 1254 O O . ASP A 1 161 ? 12.272 10.168 7.120 1.00 79.06 161 ASP A O 1
ATOM 1258 N N . ILE A 1 162 ? 11.848 11.751 8.649 1.00 85.06 162 ILE A N 1
ATOM 1259 C CA . ILE A 1 162 ? 10.443 11.406 8.852 1.00 85.06 162 ILE A CA 1
ATOM 1260 C C . ILE A 1 162 ? 9.622 12.610 8.412 1.00 85.06 162 ILE A C 1
ATOM 1262 O O . ILE A 1 162 ? 9.765 13.705 8.954 1.00 85.06 162 ILE A O 1
ATOM 1266 N N . LEU A 1 163 ? 8.755 12.413 7.424 1.00 86.00 163 LEU A N 1
ATOM 1267 C CA . LEU A 1 163 ? 7.767 13.411 7.041 1.00 86.00 163 LEU A CA 1
ATOM 1268 C C . LEU A 1 163 ? 6.529 13.207 7.901 1.00 86.00 163 LEU A C 1
ATOM 1270 O O . LEU A 1 163 ? 6.042 12.087 8.049 1.00 86.00 163 LEU A O 1
ATOM 1274 N N . VAL A 1 164 ? 5.996 14.297 8.427 1.00 89.19 164 VAL A N 1
ATOM 1275 C CA . VAL A 1 164 ? 4.771 14.293 9.222 1.00 89.19 164 VAL A CA 1
ATOM 1276 C C . VAL A 1 164 ? 3.711 15.139 8.534 1.00 89.19 164 VAL A C 1
ATOM 1278 O O . VAL A 1 164 ? 4.017 16.142 7.885 1.00 89.19 164 VAL A O 1
ATOM 1281 N N . GLU A 1 165 ? 2.450 14.740 8.655 1.00 90.00 165 GLU A N 1
ATOM 1282 C CA . GLU A 1 165 ? 1.346 15.586 8.222 1.00 90.00 165 GLU A CA 1
ATOM 1283 C C . GLU A 1 165 ? 1.260 16.852 9.085 1.00 90.00 165 GLU A C 1
ATOM 1285 O O . GLU A 1 165 ? 1.479 16.822 10.293 1.00 90.00 165 GLU A O 1
ATOM 1290 N N . TRP A 1 166 ? 0.849 17.965 8.476 1.00 90.19 166 TRP A N 1
ATOM 1291 C CA . TRP A 1 166 ? 0.735 19.270 9.144 1.00 90.19 166 TRP A CA 1
ATOM 1292 C C . TRP A 1 166 ? -0.207 19.284 10.361 1.00 90.19 166 TRP A C 1
ATOM 1294 O O . TRP A 1 166 ? -0.152 20.201 11.171 1.00 90.19 166 TRP A O 1
ATOM 1304 N N . ARG A 1 167 ? -1.094 18.286 10.465 1.00 92.12 167 ARG A N 1
ATOM 1305 C CA . ARG A 1 167 ? -2.072 18.128 11.551 1.00 92.12 167 ARG A CA 1
ATOM 1306 C C . ARG A 1 167 ? -1.477 17.480 12.805 1.00 92.12 167 ARG A C 1
ATOM 1308 O O . ARG A 1 167 ? -2.180 17.379 13.805 1.00 92.12 167 ARG A O 1
ATOM 1315 N N . VAL A 1 168 ? -0.227 17.009 12.760 1.00 89.38 168 VAL A N 1
ATOM 1316 C CA . VAL A 1 168 ? 0.490 16.582 13.969 1.00 89.38 168 VAL A CA 1
ATOM 1317 C C . VAL A 1 168 ? 0.625 17.784 14.904 1.00 89.38 168 VAL A C 1
ATOM 1319 O O . VAL A 1 168 ? 0.965 18.881 14.465 1.00 89.38 168 VAL A O 1
ATOM 1322 N N . ALA A 1 169 ? 0.332 17.580 16.189 1.00 89.44 169 ALA A N 1
ATOM 1323 C CA . ALA A 1 169 ? 0.378 18.650 17.175 1.00 89.44 169 ALA A CA 1
ATOM 1324 C C . ALA A 1 169 ? 1.804 19.248 17.271 1.00 89.44 169 ALA A C 1
ATOM 1326 O O . ALA A 1 169 ? 2.777 18.482 17.272 1.00 89.44 169 ALA A O 1
ATOM 1327 N N . PRO A 1 170 ? 1.959 20.587 17.327 1.00 88.00 170 PRO A N 1
ATOM 1328 C CA . PRO A 1 170 ? 3.277 21.227 17.287 1.00 88.00 170 PRO A CA 1
ATOM 1329 C C . PRO A 1 170 ? 4.230 20.769 18.399 1.00 88.00 170 PRO A C 1
ATOM 1331 O O . PRO A 1 170 ? 5.407 20.537 18.143 1.00 88.00 170 PRO A O 1
ATOM 1334 N N . ASP A 1 171 ? 3.715 20.554 19.608 1.00 90.81 171 ASP A N 1
ATOM 1335 C CA . ASP A 1 171 ? 4.471 20.076 20.770 1.00 90.81 171 ASP A CA 1
ATOM 1336 C C . ASP A 1 171 ? 5.032 18.658 20.563 1.00 90.81 171 ASP A C 1
ATOM 1338 O O . ASP A 1 171 ? 6.175 18.361 20.929 1.00 90.81 171 ASP A O 1
ATOM 1342 N N . VAL A 1 172 ? 4.257 17.782 19.915 1.00 88.50 172 VAL A N 1
ATOM 1343 C CA . VAL A 1 172 ? 4.699 16.433 19.536 1.00 88.50 172 VAL A CA 1
ATOM 1344 C C . VAL A 1 172 ? 5.805 16.512 18.487 1.00 88.50 172 VAL A C 1
ATOM 1346 O O . VAL A 1 172 ? 6.808 15.805 18.600 1.00 88.50 172 VAL A O 1
ATOM 1349 N N . PHE A 1 173 ? 5.652 17.384 17.487 1.00 85.62 173 PHE A N 1
ATOM 1350 C CA . PHE A 1 173 ? 6.662 17.584 16.448 1.00 85.62 173 PHE A CA 1
ATOM 1351 C C . PHE A 1 173 ? 7.986 18.106 17.023 1.00 85.62 173 PHE A C 1
ATOM 1353 O O . PHE A 1 173 ? 9.052 17.566 16.713 1.00 85.62 173 PHE A O 1
ATOM 1360 N N . GLU A 1 174 ? 7.933 19.109 17.897 1.00 86.12 174 GLU A N 1
ATOM 1361 C CA . GLU A 1 174 ? 9.109 19.664 18.577 1.00 86.12 174 GLU A CA 1
ATOM 1362 C C . GLU A 1 174 ? 9.804 18.605 19.443 1.00 86.12 174 GLU A C 1
ATOM 1364 O O . GLU A 1 174 ? 11.020 18.404 19.354 1.00 86.12 174 GLU A O 1
ATOM 1369 N N . THR A 1 175 ? 9.029 17.843 20.218 1.00 87.62 175 THR A N 1
ATOM 1370 C CA . THR A 1 175 ? 9.564 16.767 21.063 1.00 87.62 175 THR A CA 1
ATOM 1371 C C . THR A 1 175 ? 10.211 15.655 20.236 1.00 87.62 175 THR A C 1
ATOM 1373 O O . THR A 1 175 ? 11.267 15.144 20.602 1.00 87.62 175 THR A O 1
ATOM 1376 N N . ALA A 1 176 ? 9.610 15.263 19.111 1.00 83.38 176 ALA A N 1
ATOM 1377 C CA . ALA A 1 176 ? 10.193 14.261 18.222 1.00 83.38 176 ALA A CA 1
ATOM 1378 C C . ALA A 1 176 ? 11.489 14.769 17.567 1.00 83.38 176 ALA A C 1
ATOM 1380 O O . ALA A 1 176 ? 12.469 14.030 17.480 1.00 83.38 176 ALA A O 1
ATOM 1381 N N . SER A 1 177 ? 11.520 16.045 17.174 1.00 79.88 177 SER A N 1
ATOM 1382 C CA . SER A 1 177 ? 12.672 16.668 16.510 1.00 79.88 177 SER A CA 1
ATOM 1383 C C . SER A 1 177 ? 13.906 16.744 17.411 1.00 79.88 177 SER A C 1
ATOM 1385 O O . SER A 1 177 ? 15.026 16.558 16.941 1.00 79.88 177 SER A O 1
ATOM 1387 N N . THR A 1 178 ? 13.714 16.963 18.714 1.00 82.88 178 THR A N 1
ATOM 1388 C CA . THR A 1 178 ? 14.814 16.994 19.698 1.00 82.88 178 THR A CA 1
ATOM 1389 C C . THR A 1 178 ? 15.391 15.614 20.016 1.00 82.88 178 THR A C 1
ATOM 1391 O O . THR A 1 178 ? 16.525 15.520 20.476 1.00 82.88 178 THR A O 1
ATOM 1394 N N . LYS A 1 179 ? 14.645 14.538 19.739 1.00 77.31 179 LYS A N 1
ATOM 1395 C CA . LYS A 1 179 ? 15.074 13.144 19.940 1.00 77.31 179 LYS A CA 1
ATOM 1396 C C . LYS A 1 179 ? 15.720 12.521 18.705 1.00 77.31 179 LYS A C 1
ATOM 1398 O O . LYS A 1 179 ? 15.980 11.317 18.709 1.00 77.31 179 LYS A O 1
ATOM 1403 N N . ARG A 1 180 ? 15.972 13.303 17.646 1.00 65.06 180 ARG A N 1
ATOM 1404 C CA . ARG A 1 180 ? 16.719 12.817 16.482 1.00 65.06 180 ARG A CA 1
ATOM 1405 C C . ARG A 1 180 ? 18.063 12.279 16.986 1.00 65.06 180 ARG A C 1
ATOM 1407 O O . ARG A 1 180 ? 18.783 13.046 17.626 1.00 65.06 180 ARG A O 1
ATOM 1414 N N . PRO A 1 181 ? 18.414 11.006 16.728 1.00 55.75 181 PRO A N 1
ATOM 1415 C CA . PRO A 1 181 ? 19.729 10.511 17.094 1.00 55.75 181 PRO A CA 1
ATOM 1416 C C . PRO A 1 181 ? 20.760 11.407 16.411 1.00 55.75 181 PRO A C 1
ATOM 1418 O O . PRO A 1 181 ? 20.779 11.524 15.181 1.00 55.75 181 PRO A O 1
ATOM 1421 N N . SER A 1 182 ? 21.559 12.104 17.219 1.00 44.81 182 SER A N 1
ATOM 1422 C CA . SER A 1 182 ? 22.734 12.818 16.749 1.00 44.81 182 SER A CA 1
ATOM 1423 C C . SER A 1 182 ? 23.662 11.759 16.190 1.00 44.81 182 SER A C 1
ATOM 1425 O O . SER A 1 182 ? 24.287 11.065 16.975 1.00 44.81 182 SER A O 1
ATOM 1427 N N . ASN A 1 183 ? 23.639 11.558 14.871 1.00 41.84 183 ASN A N 1
ATOM 1428 C CA . ASN A 1 183 ? 24.732 11.057 14.045 1.00 41.84 183 ASN A CA 1
ATOM 1429 C C . ASN A 1 183 ? 25.923 10.482 14.834 1.00 41.84 183 ASN A C 1
ATOM 1431 O O . ASN A 1 183 ? 27.019 11.033 14.822 1.00 41.84 183 ASN A O 1
ATOM 1435 N N . GLU A 1 184 ? 25.696 9.337 15.469 1.00 35.53 184 GLU A N 1
ATOM 1436 C CA . GLU A 1 184 ? 26.726 8.418 15.904 1.00 35.53 184 GLU A CA 1
ATOM 1437 C C . GLU A 1 184 ? 26.663 7.254 14.917 1.00 35.53 184 GLU A C 1
ATOM 1439 O O . GLU A 1 184 ? 25.682 6.520 14.826 1.00 35.53 184 GLU A O 1
ATOM 1444 N N . SER A 1 185 ? 27.714 7.203 14.097 1.00 35.94 185 SER A N 1
ATOM 1445 C CA . SER A 1 185 ? 28.219 6.021 13.407 1.00 35.94 185 SER A CA 1
ATOM 1446 C C . SER A 1 185 ? 27.277 5.266 12.455 1.00 35.94 185 SER A C 1
ATOM 1448 O O . SER A 1 185 ? 27.041 4.069 12.594 1.00 35.94 185 SER A O 1
ATOM 1450 N N . SER A 1 186 ? 27.028 5.857 11.281 1.00 32.53 186 SER A N 1
ATOM 1451 C CA . SER A 1 186 ? 27.168 5.083 10.035 1.00 32.53 186 SER A CA 1
ATOM 1452 C C . SER A 1 186 ? 28.655 4.759 9.795 1.00 32.53 186 SER A C 1
ATOM 1454 O O . SER A 1 186 ? 29.241 5.151 8.788 1.00 32.53 186 SER A O 1
ATOM 1456 N N . HIS A 1 187 ? 29.298 4.092 10.757 1.00 30.11 187 HIS A N 1
ATOM 1457 C CA . HIS A 1 187 ? 30.552 3.399 10.522 1.00 30.11 187 HIS A CA 1
ATOM 1458 C C . HIS A 1 187 ? 30.172 2.022 10.013 1.00 30.11 187 HIS A C 1
ATOM 1460 O O . HIS A 1 187 ? 30.033 1.061 10.764 1.00 30.11 187 HIS A O 1
ATOM 1466 N N . ALA A 1 188 ? 30.055 1.922 8.695 1.00 33.84 188 ALA A N 1
ATOM 1467 C CA . ALA A 1 188 ? 30.589 0.728 8.087 1.00 33.84 188 ALA A CA 1
ATOM 1468 C C . ALA A 1 188 ? 32.060 0.673 8.550 1.00 33.84 188 ALA A C 1
ATOM 1470 O O . ALA A 1 188 ? 32.820 1.609 8.291 1.00 33.84 188 ALA A O 1
ATOM 1471 N N . LEU A 1 189 ? 32.425 -0.328 9.358 1.00 35.47 189 LEU A N 1
ATOM 1472 C CA . LEU A 1 189 ? 33.820 -0.596 9.715 1.00 35.47 189 LEU A CA 1
ATOM 1473 C C . LEU A 1 189 ? 34.517 -1.097 8.448 1.00 35.47 189 LEU A C 1
ATOM 1475 O O . LEU A 1 189 ? 34.739 -2.289 8.255 1.00 35.47 189 LEU A O 1
ATOM 1479 N N . CYS A 1 190 ? 34.769 -0.166 7.541 1.00 35.62 190 CYS A N 1
ATOM 1480 C CA . CYS A 1 190 ? 35.737 -0.322 6.485 1.00 35.62 190 CYS A CA 1
ATOM 1481 C C . CYS A 1 190 ? 37.116 -0.122 7.118 1.00 35.62 190 CYS A C 1
ATOM 1483 O O . CYS A 1 190 ? 37.288 0.735 7.990 1.00 35.62 190 CYS A O 1
ATOM 1485 N N . ASP A 1 191 ? 38.094 -0.922 6.696 1.00 39.09 191 ASP A N 1
ATOM 1486 C CA . ASP A 1 191 ? 39.491 -0.644 7.024 1.00 39.09 191 ASP A CA 1
ATOM 1487 C C . ASP A 1 191 ? 39.881 0.777 6.572 1.00 39.09 191 ASP A C 1
ATOM 1489 O O . ASP A 1 191 ? 39.209 1.387 5.738 1.00 39.09 191 ASP A O 1
ATOM 1493 N N . GLU A 1 192 ? 40.975 1.330 7.103 1.00 39.66 192 GLU A N 1
ATOM 1494 C CA . GLU A 1 192 ? 41.422 2.704 6.796 1.00 39.66 192 GLU A CA 1
ATOM 1495 C C . GLU A 1 192 ? 41.693 2.952 5.294 1.00 39.66 192 GLU A C 1
ATOM 1497 O O . GLU A 1 192 ? 41.921 4.087 4.880 1.00 39.66 192 GLU A O 1
ATOM 1502 N N . LYS A 1 193 ? 41.660 1.899 4.465 1.00 40.38 193 LYS A N 1
ATOM 1503 C CA . LYS A 1 193 ? 41.834 1.951 3.010 1.00 40.38 193 LYS A CA 1
ATOM 1504 C C . LYS A 1 193 ? 40.528 1.793 2.221 1.00 40.38 193 LYS A C 1
ATOM 1506 O O . LYS A 1 193 ? 40.557 1.930 1.002 1.00 40.38 193 LYS A O 1
ATOM 1511 N N . GLY A 1 194 ? 39.393 1.558 2.882 1.00 34.00 194 GLY A N 1
ATOM 1512 C CA . GLY A 1 194 ? 38.070 1.486 2.258 1.00 34.00 194 GLY A CA 1
ATOM 1513 C C . GLY A 1 194 ? 37.839 0.248 1.386 1.00 34.00 194 GLY A C 1
ATOM 1514 O O . GLY A 1 194 ? 36.949 0.269 0.539 1.00 34.00 194 GLY A O 1
ATOM 1515 N N . THR A 1 195 ? 38.626 -0.818 1.550 1.00 35.72 195 THR A N 1
ATOM 1516 C CA . THR A 1 195 ? 38.654 -1.933 0.577 1.00 35.72 195 THR A CA 1
ATOM 1517 C C . THR A 1 195 ? 37.750 -3.111 0.944 1.00 35.72 195 THR A C 1
ATOM 1519 O O . THR A 1 195 ? 37.491 -3.969 0.104 1.00 35.72 195 THR A O 1
ATOM 1522 N N . SER A 1 196 ? 37.248 -3.173 2.179 1.00 33.22 196 SER A N 1
ATOM 1523 C CA . SER A 1 196 ? 36.350 -4.238 2.637 1.00 33.22 196 SER A CA 1
ATOM 1524 C C . SER A 1 196 ? 35.424 -3.725 3.736 1.00 33.22 196 SER A C 1
ATOM 1526 O O . SER A 1 196 ? 35.894 -3.360 4.810 1.00 33.22 196 SER A O 1
ATOM 1528 N N . CYS A 1 197 ? 34.114 -3.764 3.491 1.00 35.19 197 CYS A N 1
ATOM 1529 C CA . CYS A 1 197 ? 33.079 -3.495 4.484 1.00 35.19 197 CYS A CA 1
ATOM 1530 C C . CYS A 1 197 ? 32.228 -4.763 4.661 1.00 35.19 197 CYS A C 1
ATOM 1532 O O . CYS A 1 197 ? 31.656 -5.263 3.695 1.00 35.19 197 CYS A O 1
ATOM 1534 N N . THR A 1 198 ? 32.150 -5.298 5.884 1.00 33.81 198 THR A N 1
ATOM 1535 C CA . THR A 1 198 ? 31.300 -6.460 6.199 1.00 33.81 198 THR A CA 1
ATOM 1536 C C . THR A 1 198 ? 30.127 -6.035 7.074 1.00 33.81 198 THR A C 1
ATOM 1538 O O . THR A 1 198 ? 30.307 -5.370 8.092 1.00 33.81 198 THR A O 1
ATOM 1541 N N . SER A 1 199 ? 28.912 -6.419 6.680 1.00 33.38 199 SER A N 1
ATOM 1542 C CA . SER A 1 199 ? 27.716 -6.289 7.510 1.00 33.38 199 SER A CA 1
ATOM 1543 C C . SER A 1 199 ? 27.651 -7.476 8.470 1.00 33.38 199 SER A C 1
ATOM 1545 O O . SER A 1 199 ? 27.561 -8.620 8.020 1.00 33.38 199 SER A O 1
ATOM 1547 N N . ARG A 1 200 ? 27.683 -7.241 9.785 1.00 26.22 200 ARG A N 1
ATOM 1548 C CA . ARG A 1 200 ? 27.131 -8.228 10.723 1.00 26.22 200 ARG A CA 1
ATOM 1549 C C . ARG A 1 200 ? 25.628 -7.992 10.832 1.00 26.22 200 ARG A C 1
ATOM 1551 O O . ARG A 1 200 ? 25.208 -6.842 10.918 1.00 26.22 200 ARG A O 1
ATOM 1558 N N . LEU A 1 201 ? 24.896 -9.102 10.742 1.00 33.44 201 LEU A N 1
ATOM 1559 C CA . LEU A 1 201 ? 23.446 -9.225 10.906 1.00 33.44 201 LEU A CA 1
ATOM 1560 C C . LEU A 1 201 ? 22.954 -8.580 12.205 1.00 33.44 201 LEU A C 1
ATOM 1562 O O . LEU A 1 201 ? 23.692 -8.687 13.213 1.00 33.44 201 LEU A O 1
#

Sequence (201 aa):
MRKIVPTDDPWPLRTGELSQRVTSSLHRPERRSCDTPYLAVVDKEGNIASMIQSNYDYFGSGVVVSGMGFPLRNRGKLFVLDANDPDALAPRERPFHTIIPAFMERGDIHVGFGIMGGSNQPLPHAQFVSNFADYGRNIQAPWEAPRFTIPDTGTRAIGCDILVEWRVAPDVFETASTKRPSNESSHALCDEKGTSCTSRL

pLDDT: mean 75.88, std 24.66, range [26.22, 97.88]